Protein AF-A0A9N9D7A6-F1 (a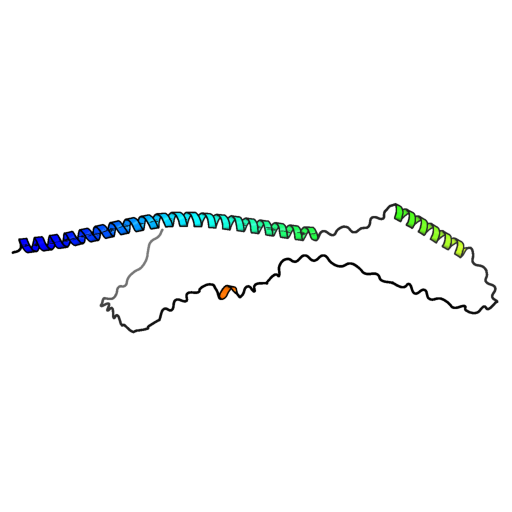fdb_monomer)

Mean predicted aligned error: 22.73 Å

Foldseek 3Di:
DVVVVVVVVVVVVVVVVVVVVVVVVVVVVVVVVVVVVVVVVVVVVVVVVVVVVVVVVVVVVVVV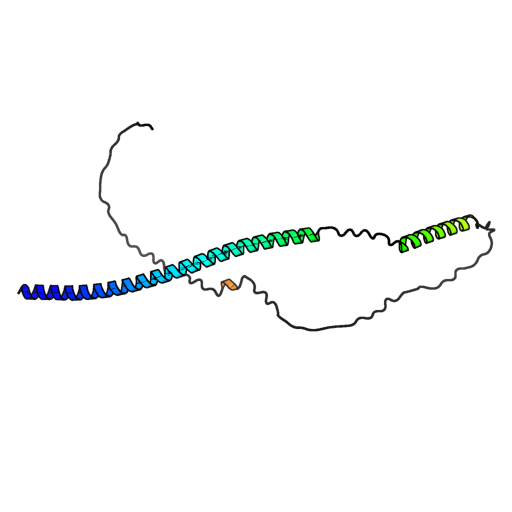VVVVVVVVVPDPDPPPPPQDPVNVVVVVVVVVVVVVVVVVVVVPDDPDDDDDDDDDDDDDDDDDDPDDDDDDDDDDDDDDDPPPPDPVPVVPPDDPVPPPPPPPPDDDDPPDDDDDDDDDDDDDDDDDDD

Structure (mmCIF, N/CA/C/O backbone):
data_AF-A0A9N9D7A6-F1
#
_entry.id   AF-A0A9N9D7A6-F1
#
loop_
_atom_site.group_PDB
_atom_site.id
_atom_site.type_symbol
_atom_site.label_atom_id
_atom_site.label_alt_id
_atom_site.label_comp_id
_atom_site.label_asym_id
_atom_site.label_entity_id
_atom_site.label_seq_id
_atom_site.pdbx_PDB_ins_code
_atom_site.Cartn_x
_atom_site.Cartn_y
_atom_site.Cartn_z
_atom_site.occupancy
_atom_site.B_iso_or_equiv
_atom_site.auth_seq_id
_atom_site.auth_comp_id
_atom_site.auth_asym_id
_atom_site.auth_atom_id
_atom_site.pdbx_PDB_model_num
ATOM 1 N N . ALA A 1 1 ? -36.627 3.683 56.749 1.00 78.56 1 ALA A N 1
ATOM 2 C CA . ALA A 1 1 ? -36.662 4.366 55.437 1.00 78.56 1 ALA A CA 1
ATOM 3 C C . ALA A 1 1 ? -35.324 4.235 54.708 1.00 78.56 1 ALA A C 1
ATOM 5 O O . ALA A 1 1 ? -35.345 3.943 53.520 1.00 78.56 1 ALA A O 1
ATOM 6 N N . GLU A 1 2 ? -34.190 4.353 55.410 1.00 91.69 2 GLU A N 1
ATOM 7 C CA . GLU A 1 2 ? -32.832 4.222 54.845 1.00 91.69 2 GLU A CA 1
ATOM 8 C C . GLU A 1 2 ? -32.582 2.943 54.042 1.00 91.69 2 GLU A C 1
ATOM 10 O O . GLU A 1 2 ? -32.208 3.050 52.882 1.00 91.69 2 GLU A O 1
ATOM 15 N N . LEU A 1 3 ? -32.905 1.757 54.573 1.00 92.75 3 LEU A N 1
ATOM 16 C CA . LEU A 1 3 ? -32.680 0.486 53.857 1.00 92.75 3 LEU A CA 1
ATOM 17 C C . LEU A 1 3 ? -33.360 0.413 52.477 1.00 92.75 3 LEU A C 1
ATOM 19 O O . LEU A 1 3 ? -32.876 -0.247 51.564 1.00 92.75 3 LEU A O 1
ATOM 23 N N . ARG A 1 4 ? -34.507 1.086 52.303 1.00 93.94 4 ARG A N 1
ATOM 24 C CA . ARG A 1 4 ? -35.192 1.127 51.000 1.00 93.94 4 ARG A CA 1
ATOM 25 C C . ARG A 1 4 ? -34.483 2.047 50.010 1.00 93.94 4 ARG A C 1
ATOM 27 O O . ARG A 1 4 ? -34.546 1.782 48.816 1.00 93.94 4 ARG A O 1
ATOM 34 N N . LYS A 1 5 ? -33.845 3.109 50.505 1.00 94.94 5 LYS A N 1
ATOM 35 C CA . LYS A 1 5 ? -33.062 4.042 49.695 1.00 94.94 5 LYS A CA 1
ATOM 36 C C . LYS A 1 5 ? -31.748 3.394 49.259 1.00 94.94 5 LYS A C 1
ATOM 38 O O . LYS A 1 5 ? -31.477 3.351 48.069 1.00 94.94 5 LYS A O 1
ATOM 43 N N . GLU A 1 6 ? -31.024 2.783 50.192 1.00 95.31 6 GLU A N 1
ATOM 44 C CA . GLU A 1 6 ? -29.769 2.076 49.911 1.00 95.31 6 GLU A CA 1
ATOM 45 C C . GLU A 1 6 ? -29.963 0.954 48.877 1.00 95.31 6 GLU A C 1
ATOM 47 O O . GLU A 1 6 ? -29.219 0.864 47.907 1.00 95.31 6 GLU A O 1
ATOM 52 N N . ASN A 1 7 ? -31.041 0.170 48.989 1.00 95.88 7 ASN A N 1
ATOM 53 C CA . ASN A 1 7 ? -31.367 -0.844 47.980 1.00 95.88 7 ASN A CA 1
ATOM 54 C C . ASN A 1 7 ? -31.677 -0.259 46.591 1.00 95.88 7 ASN A C 1
ATOM 56 O O . ASN A 1 7 ? -31.436 -0.922 45.581 1.00 95.88 7 ASN A O 1
ATOM 60 N N . ALA A 1 8 ? -32.243 0.948 46.518 1.00 96.50 8 ALA A N 1
ATOM 61 C CA . ALA A 1 8 ? -32.493 1.613 45.242 1.00 96.50 8 ALA A CA 1
ATOM 62 C C . ALA A 1 8 ? -31.181 2.098 44.608 1.00 96.50 8 ALA A C 1
ATOM 64 O O . ALA A 1 8 ? -30.971 1.873 43.415 1.00 96.50 8 ALA A O 1
ATOM 65 N N . ASP A 1 9 ? -30.289 2.673 45.415 1.00 97.75 9 ASP A N 1
ATOM 66 C CA . ASP A 1 9 ? -28.974 3.151 44.981 1.00 97.75 9 ASP A CA 1
ATOM 67 C C . ASP A 1 9 ? -28.107 1.980 44.483 1.00 97.75 9 ASP A C 1
ATOM 69 O O . ASP A 1 9 ? -27.614 2.011 43.355 1.00 97.75 9 ASP A O 1
ATOM 73 N N . VAL A 1 10 ? -28.042 0.877 45.240 1.00 98.12 10 VAL A N 1
ATOM 74 C CA . VAL A 1 10 ? -27.324 -0.352 44.847 1.00 98.12 10 VAL A CA 1
ATOM 75 C C . VAL A 1 10 ? -27.883 -0.954 43.555 1.00 98.12 10 VAL A C 1
ATOM 77 O O . VAL A 1 10 ? -27.139 -1.486 42.728 1.00 98.12 10 VAL A O 1
ATOM 80 N N . LYS A 1 11 ? -29.203 -0.896 43.344 1.00 97.62 11 LYS A N 1
ATOM 81 C CA . LYS A 1 11 ? -29.816 -1.390 42.104 1.00 97.62 11 LYS A CA 1
ATOM 82 C C . LYS A 1 11 ? -29.435 -0.518 40.908 1.00 97.62 11 LYS A C 1
ATOM 84 O O . LYS A 1 11 ? -29.134 -1.064 39.849 1.00 97.62 11 LYS A O 1
ATOM 89 N N . ALA A 1 12 ? -29.433 0.803 41.076 1.00 97.56 12 ALA A N 1
ATOM 90 C CA . ALA A 1 12 ? -29.011 1.736 40.037 1.00 97.56 12 ALA A CA 1
ATOM 91 C C . ALA A 1 12 ? -27.523 1.555 39.688 1.00 97.56 12 ALA A C 1
ATOM 93 O O . ALA A 1 12 ? -27.166 1.467 38.511 1.00 97.56 12 ALA A O 1
ATOM 94 N N . GLU A 1 13 ? -26.663 1.404 40.695 1.00 98.12 13 GLU A N 1
ATOM 95 C CA . GLU A 1 13 ? -25.237 1.147 40.495 1.00 98.12 13 GLU A CA 1
ATOM 96 C C . GLU A 1 13 ? -24.997 -0.172 39.753 1.00 98.12 13 GLU A C 1
ATOM 98 O O . GLU A 1 13 ? -24.278 -0.193 38.758 1.00 98.12 13 GLU A O 1
ATOM 103 N N . ASN A 1 14 ? -25.683 -1.252 40.138 1.00 98.06 14 ASN A N 1
ATOM 104 C CA . ASN A 1 14 ? -25.590 -2.530 39.427 1.00 98.06 14 ASN A CA 1
ATOM 105 C C . ASN A 1 14 ? -26.023 -2.429 37.960 1.00 98.06 14 ASN A C 1
ATOM 107 O O . ASN A 1 14 ? -25.412 -3.058 37.096 1.00 98.06 14 ASN A O 1
ATOM 111 N N . THR A 1 15 ? -27.065 -1.647 37.651 1.00 98.31 15 THR A N 1
ATOM 112 C CA . THR A 1 15 ? -27.468 -1.445 36.250 1.00 98.31 15 THR A CA 1
ATOM 113 C C . THR A 1 15 ? -26.407 -0.706 35.447 1.00 98.31 15 THR A C 1
ATOM 115 O O . THR A 1 15 ? -26.142 -1.096 34.312 1.00 98.31 15 THR A O 1
ATOM 118 N N . LYS A 1 16 ? -25.753 0.295 36.045 1.00 98.38 16 LYS A N 1
ATOM 119 C CA . LYS A 1 16 ? -24.669 1.039 35.402 1.00 98.38 16 LYS A CA 1
ATOM 120 C C . LYS A 1 16 ? -23.433 0.163 35.194 1.00 98.38 16 LYS A C 1
ATOM 122 O O . LYS A 1 16 ? -22.929 0.084 34.084 1.00 98.38 16 LYS A O 1
ATOM 127 N N . LEU A 1 17 ? -23.011 -0.577 36.220 1.00 98.56 17 LEU A N 1
ATOM 128 C CA . LEU A 1 17 ? -21.870 -1.494 36.130 1.00 98.56 17 LEU A CA 1
ATOM 129 C C . LEU A 1 17 ? -22.069 -2.566 35.054 1.00 98.56 17 LEU A C 1
ATOM 131 O O . LEU A 1 17 ? -21.118 -2.948 34.377 1.00 98.56 17 LEU A O 1
ATOM 135 N N . LYS A 1 18 ? -23.304 -3.046 34.872 1.00 98.31 18 LYS A N 1
ATOM 136 C CA . LYS A 1 18 ? -23.621 -3.990 33.800 1.00 98.31 18 LYS A CA 1
ATOM 137 C C . LYS A 1 18 ? -23.447 -3.361 32.412 1.00 98.31 18 LYS A C 1
ATOM 139 O O . LYS A 1 18 ? -22.873 -4.005 31.542 1.00 98.31 18 LYS A O 1
ATOM 144 N N . GLN A 1 19 ? -23.904 -2.124 32.224 1.00 98.31 19 GLN A N 1
ATOM 145 C CA . GLN A 1 19 ? -23.745 -1.393 30.963 1.00 98.31 19 GLN A CA 1
ATOM 146 C C . GLN A 1 19 ? -22.273 -1.089 30.665 1.00 98.31 19 GLN A C 1
ATOM 148 O O . GLN A 1 19 ? -21.800 -1.393 29.574 1.00 98.31 19 GLN A O 1
ATOM 153 N N . ASP A 1 20 ? -21.535 -0.577 31.653 1.00 98.31 20 ASP A N 1
ATOM 154 C CA . ASP A 1 20 ? -20.109 -0.263 31.514 1.00 98.31 20 ASP A CA 1
ATOM 155 C C . ASP A 1 20 ? -19.303 -1.527 31.161 1.00 98.31 20 ASP A C 1
ATOM 157 O O . ASP A 1 20 ? -18.390 -1.487 30.336 1.00 98.31 20 ASP A O 1
ATOM 161 N N . LYS A 1 21 ? -19.666 -2.682 31.739 1.00 98.44 21 LYS A N 1
ATOM 162 C CA . LYS A 1 21 ? -19.056 -3.973 31.399 1.00 98.44 21 LYS A CA 1
ATOM 163 C C . LYS A 1 21 ? -19.289 -4.348 29.932 1.00 98.44 21 LYS A C 1
ATOM 165 O O . LYS A 1 21 ? -18.33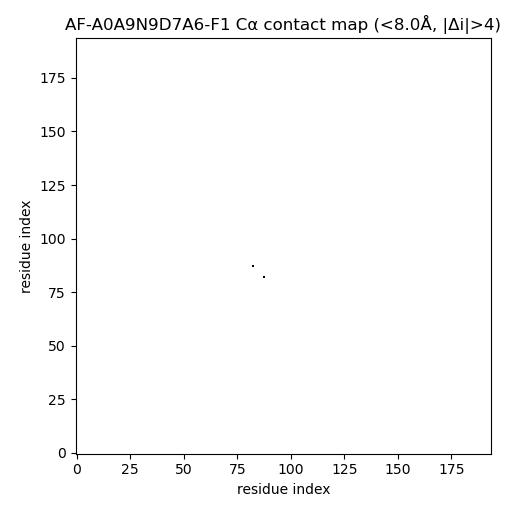5 -4.720 29.252 1.00 98.44 21 LYS A O 1
ATOM 170 N N . GLU A 1 22 ? -20.530 -4.258 29.457 1.00 98.31 22 GLU A N 1
ATOM 171 C CA . GLU A 1 22 ? -20.881 -4.567 28.064 1.00 98.31 22 GLU A CA 1
ATOM 172 C C . GLU A 1 22 ? -20.149 -3.627 27.082 1.00 98.31 22 GLU A C 1
ATOM 174 O O . GLU A 1 22 ? -19.638 -4.077 26.054 1.00 98.31 22 GLU A O 1
ATOM 179 N N . GLU A 1 23 ? -20.007 -2.340 27.419 1.00 98.44 23 GLU A N 1
ATOM 180 C CA . GLU A 1 23 ? -19.237 -1.378 26.619 1.00 98.44 23 GLU A CA 1
ATOM 181 C C . GLU A 1 23 ? -17.743 -1.733 26.565 1.00 98.44 23 GLU A C 1
ATOM 183 O O . GLU A 1 23 ? -17.131 -1.712 25.493 1.00 98.44 23 GLU A O 1
ATOM 188 N N . ILE A 1 24 ? -17.139 -2.076 27.706 1.00 98.50 24 ILE A N 1
ATOM 189 C CA . ILE A 1 24 ? -15.721 -2.453 27.775 1.00 98.50 24 ILE A CA 1
ATOM 190 C C . ILE A 1 24 ? -15.455 -3.709 26.940 1.00 98.50 24 ILE A C 1
ATOM 192 O O . ILE A 1 24 ? -14.483 -3.733 26.185 1.00 98.50 24 ILE A O 1
ATOM 196 N N . GLU A 1 25 ? -16.318 -4.722 27.022 1.00 98.38 25 GLU A N 1
ATOM 197 C CA . GLU A 1 25 ? -16.202 -5.939 26.210 1.00 98.38 25 GLU A CA 1
ATOM 198 C C . GLU A 1 25 ? -16.265 -5.616 24.707 1.00 98.38 25 GLU A C 1
ATOM 200 O O . GLU A 1 25 ? -15.406 -6.065 23.945 1.00 98.38 25 GLU A O 1
ATOM 205 N N . ALA A 1 26 ? -17.197 -4.758 24.279 1.00 98.19 26 ALA A N 1
ATOM 206 C CA . ALA A 1 26 ? -17.283 -4.318 22.886 1.00 98.19 26 ALA A CA 1
ATOM 207 C C . ALA A 1 26 ? -16.023 -3.557 22.428 1.00 98.19 26 ALA A C 1
ATOM 209 O O . ALA A 1 26 ? -15.525 -3.772 21.318 1.00 98.19 26 ALA A O 1
ATOM 210 N N . ARG A 1 27 ? -15.464 -2.695 23.286 1.00 98.44 27 ARG A N 1
ATOM 211 C CA . ARG A 1 27 ? -14.222 -1.960 22.994 1.00 98.44 27 ARG A CA 1
ATOM 212 C C . ARG A 1 27 ? -13.011 -2.883 22.886 1.00 98.44 27 ARG A C 1
ATOM 214 O O . ARG A 1 27 ? -12.165 -2.640 22.028 1.00 98.44 27 ARG A O 1
ATOM 221 N N . ILE A 1 28 ? -12.922 -3.928 23.710 1.00 98.56 28 ILE A N 1
ATOM 222 C CA . ILE A 1 28 ? -11.841 -4.924 23.640 1.00 98.56 28 ILE A CA 1
ATOM 223 C C . ILE A 1 28 ? -11.873 -5.646 22.293 1.00 98.56 28 ILE A C 1
ATOM 225 O O . ILE A 1 28 ? -10.850 -5.691 21.613 1.00 98.56 28 ILE A O 1
ATOM 229 N N . VAL A 1 29 ? -13.046 -6.114 21.858 1.00 98.31 29 VAL A N 1
ATOM 230 C CA . VAL A 1 29 ? -13.201 -6.774 20.549 1.00 98.31 29 VAL A CA 1
ATOM 231 C C . VAL A 1 29 ? -12.803 -5.835 19.403 1.00 98.31 29 VAL A C 1
ATOM 233 O O . VAL A 1 29 ? -12.106 -6.243 18.472 1.00 98.31 29 VAL A O 1
ATOM 236 N N . GLY A 1 30 ? -13.184 -4.555 19.478 1.00 98.12 30 GLY A N 1
ATOM 237 C CA . GLY A 1 30 ? -12.765 -3.550 18.497 1.00 98.12 30 GLY A CA 1
ATOM 238 C C . GLY A 1 30 ? -11.247 -3.342 18.468 1.00 98.12 30 GLY A C 1
ATOM 239 O O . GLY A 1 30 ? -10.643 -3.304 17.396 1.00 98.12 30 GLY A O 1
ATOM 240 N N . LEU A 1 31 ? -10.605 -3.263 19.637 1.00 97.81 31 LEU A N 1
ATOM 241 C CA . LEU A 1 31 ? -9.150 -3.148 19.735 1.00 97.81 31 LEU A CA 1
ATOM 242 C C . LEU A 1 31 ? -8.445 -4.375 19.147 1.00 97.81 31 LEU A C 1
ATOM 244 O O . LEU A 1 31 ? -7.525 -4.210 18.350 1.00 97.81 31 LEU A O 1
ATOM 248 N N . GLU A 1 32 ? -8.900 -5.590 19.448 1.00 97.44 32 GLU A N 1
ATOM 249 C CA . GLU A 1 32 ? -8.343 -6.819 18.868 1.00 97.44 32 GLU A CA 1
ATOM 250 C C . GLU A 1 32 ? -8.404 -6.803 17.335 1.00 97.44 32 GLU A C 1
ATOM 252 O O . GLU A 1 32 ? -7.396 -7.057 16.668 1.00 97.44 32 GLU A O 1
ATOM 257 N N . GLN A 1 33 ? -9.538 -6.401 16.759 1.00 97.62 33 GLN A N 1
ATOM 258 C CA . GLN A 1 33 ? -9.674 -6.279 15.310 1.00 97.62 33 GLN A CA 1
ATOM 259 C C . GLN A 1 33 ? -8.696 -5.247 14.721 1.00 97.62 33 GLN A C 1
ATOM 261 O O . GLN A 1 33 ? -7.984 -5.555 13.763 1.00 97.62 33 GLN A O 1
ATOM 266 N N . THR A 1 34 ? -8.572 -4.060 15.327 1.00 96.75 34 THR A N 1
ATOM 267 C CA . THR A 1 34 ? -7.619 -3.037 14.848 1.00 96.75 34 THR A CA 1
ATOM 268 C C . THR A 1 34 ? -6.162 -3.494 14.954 1.00 96.75 34 THR A C 1
ATOM 270 O O . THR A 1 34 ? -5.348 -3.184 14.084 1.00 96.75 34 THR A O 1
ATOM 273 N N . THR A 1 35 ? -5.804 -4.279 15.976 1.00 97.38 35 THR A N 1
ATOM 274 C CA . THR A 1 35 ? -4.443 -4.828 16.100 1.00 97.38 35 THR A CA 1
ATOM 275 C C . THR A 1 35 ? -4.128 -5.822 14.983 1.00 97.38 35 THR A C 1
ATOM 277 O O . THR A 1 35 ? -3.013 -5.822 14.455 1.00 97.38 35 THR A O 1
ATOM 280 N N . LYS A 1 36 ? -5.120 -6.616 14.563 1.00 97.62 36 LYS A N 1
ATOM 281 C CA . LYS A 1 36 ? -5.001 -7.549 13.441 1.00 97.62 36 LYS A CA 1
ATOM 282 C C . LYS A 1 36 ? -4.841 -6.815 12.108 1.00 97.62 36 LYS A C 1
ATOM 284 O O . LYS A 1 36 ? -3.944 -7.152 11.337 1.00 97.62 36 LYS A O 1
ATOM 289 N N . GLU A 1 37 ? -5.655 -5.794 11.857 1.00 97.69 37 GLU A N 1
ATOM 290 C CA . GLU A 1 37 ? -5.564 -4.962 10.648 1.00 97.69 37 GLU A CA 1
ATOM 291 C C . GLU A 1 37 ? -4.221 -4.226 10.565 1.00 97.69 37 GLU A C 1
ATOM 293 O O . GLU A 1 37 ? -3.571 -4.230 9.520 1.00 97.69 37 GLU A O 1
ATOM 298 N N . ASN A 1 38 ? -3.736 -3.679 11.683 1.00 97.31 38 ASN A N 1
ATOM 299 C CA . ASN A 1 38 ? -2.426 -3.030 11.744 1.00 97.31 38 ASN A CA 1
ATOM 300 C C . ASN A 1 38 ? -1.274 -3.997 11.435 1.00 97.31 38 ASN A C 1
ATOM 302 O O . ASN A 1 38 ? -0.313 -3.617 10.762 1.00 97.31 38 ASN A O 1
ATOM 306 N N . ALA A 1 39 ? -1.357 -5.251 11.889 1.00 98.06 39 ALA A N 1
ATOM 307 C CA . ALA A 1 39 ? -0.366 -6.271 11.551 1.00 98.06 39 ALA A CA 1
ATOM 308 C C . ALA A 1 39 ? -0.365 -6.593 10.045 1.00 98.06 39 ALA A C 1
ATOM 310 O O . ALA A 1 39 ? 0.703 -6.714 9.441 1.00 98.06 39 ALA A O 1
ATOM 311 N N . GLU A 1 40 ? -1.543 -6.677 9.422 1.00 98.31 40 GLU A N 1
ATOM 312 C CA . GLU A 1 40 ? -1.666 -6.895 7.978 1.00 98.31 40 GLU A CA 1
ATOM 313 C C . GLU A 1 40 ? -1.130 -5.706 7.169 1.00 98.31 40 GLU A C 1
ATOM 315 O O . GLU A 1 40 ? -0.351 -5.898 6.231 1.00 98.31 40 GLU A O 1
ATOM 320 N N . LEU A 1 41 ? -1.489 -4.476 7.548 1.00 98.44 41 LEU A N 1
ATOM 321 C CA . LEU A 1 41 ? -0.982 -3.263 6.905 1.00 98.44 41 LEU A CA 1
ATOM 322 C C . LEU A 1 41 ? 0.541 -3.190 6.989 1.00 98.44 41 LEU A C 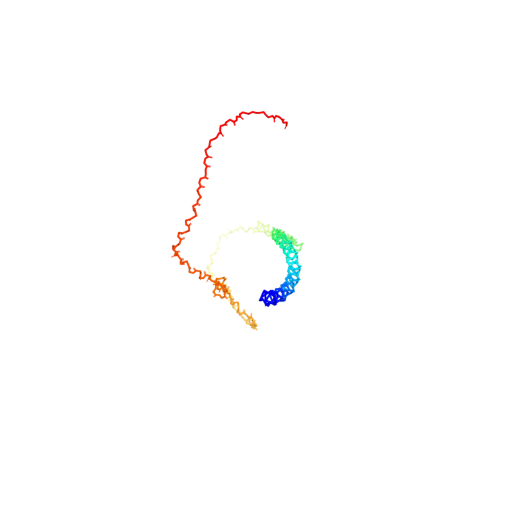1
ATOM 324 O O . LEU A 1 41 ? 1.194 -2.937 5.978 1.00 98.44 41 LEU A O 1
ATOM 328 N N . LYS A 1 42 ? 1.126 -3.506 8.148 1.00 98.38 42 LYS A N 1
ATOM 329 C CA . LYS A 1 42 ? 2.582 -3.555 8.318 1.00 98.38 42 LYS A CA 1
ATOM 330 C C . LYS A 1 42 ? 3.241 -4.563 7.370 1.00 98.38 42 LYS A C 1
ATOM 332 O O . LYS A 1 42 ? 4.275 -4.259 6.779 1.00 98.38 42 LYS A O 1
ATOM 337 N N . ALA A 1 43 ? 2.633 -5.733 7.176 1.00 98.38 43 ALA A N 1
ATOM 338 C CA . ALA A 1 43 ? 3.131 -6.726 6.225 1.00 98.38 43 ALA A CA 1
ATOM 339 C C . ALA A 1 43 ? 3.026 -6.253 4.763 1.00 98.38 43 ALA A C 1
ATOM 341 O O . ALA A 1 43 ? 3.912 -6.542 3.958 1.00 98.38 43 ALA A O 1
ATOM 342 N N . ARG A 1 44 ? 1.966 -5.517 4.402 1.00 98.38 44 ARG A N 1
ATOM 343 C CA . ARG A 1 44 ? 1.815 -4.925 3.060 1.00 98.38 44 ARG A CA 1
ATOM 344 C C . ARG A 1 44 ? 2.838 -3.816 2.807 1.00 98.38 44 ARG A C 1
ATOM 346 O O . ARG A 1 44 ? 3.416 -3.787 1.726 1.00 98.38 44 ARG A O 1
ATOM 353 N N . VAL A 1 45 ? 3.100 -2.962 3.797 1.00 98.56 45 VAL A N 1
ATOM 354 C CA . VAL A 1 45 ? 4.116 -1.898 3.711 1.00 98.56 45 VAL A CA 1
ATOM 355 C C . VAL A 1 45 ? 5.503 -2.487 3.454 1.00 98.56 45 VAL A C 1
ATOM 357 O O . VAL A 1 45 ? 6.150 -2.082 2.495 1.00 98.56 45 VAL A O 1
ATOM 360 N N . ALA A 1 46 ? 5.907 -3.517 4.204 1.00 98.44 46 ALA A N 1
ATOM 361 C CA . ALA A 1 46 ? 7.206 -4.165 4.002 1.00 98.44 46 ALA A CA 1
ATOM 362 C C . ALA A 1 46 ? 7.383 -4.732 2.575 1.00 98.44 46 ALA A C 1
ATOM 364 O O . ALA A 1 46 ? 8.458 -4.638 1.988 1.00 98.44 46 ALA A O 1
ATOM 365 N N . LYS A 1 47 ? 6.317 -5.287 1.977 1.00 98.31 47 LYS A N 1
ATOM 366 C CA . LYS A 1 47 ? 6.349 -5.774 0.584 1.00 98.31 47 LYS A CA 1
ATOM 367 C C . LYS A 1 47 ? 6.487 -4.641 -0.435 1.00 98.31 47 LYS A C 1
ATOM 369 O O . LYS A 1 47 ? 7.167 -4.807 -1.448 1.00 98.31 47 LYS A O 1
ATOM 374 N N . LEU A 1 48 ? 5.825 -3.511 -0.193 1.00 98.06 48 LEU A N 1
ATOM 375 C CA . LEU A 1 48 ? 5.920 -2.339 -1.063 1.00 98.06 48 LEU A CA 1
ATOM 376 C C . LEU A 1 48 ? 7.319 -1.720 -1.014 1.00 98.06 48 LEU A C 1
ATOM 378 O O . LEU A 1 48 ? 7.848 -1.371 -2.065 1.00 98.06 48 LEU A O 1
ATOM 382 N N . GLU A 1 49 ? 7.929 -1.643 0.169 1.00 98.06 49 GLU A N 1
ATOM 383 C CA . GLU A 1 49 ? 9.311 -1.179 0.339 1.00 98.06 49 GLU A CA 1
ATOM 384 C C . GLU A 1 49 ? 10.293 -2.065 -0.434 1.00 98.06 49 GLU A C 1
ATOM 386 O O . GLU A 1 49 ? 11.051 -1.554 -1.256 1.00 98.06 49 GLU A O 1
ATOM 391 N N . GLN A 1 50 ? 10.196 -3.391 -0.282 1.00 98.19 50 GLN A N 1
ATOM 392 C CA . GLN A 1 50 ? 11.017 -4.331 -1.050 1.00 98.19 50 GLN A CA 1
ATOM 393 C C . GLN A 1 50 ? 10.853 -4.130 -2.568 1.00 98.19 50 GLN A C 1
ATOM 395 O O . GLN A 1 50 ? 11.831 -4.065 -3.309 1.00 98.19 50 GLN A O 1
ATOM 400 N N . THR A 1 51 ? 9.613 -3.980 -3.040 1.00 97.38 51 THR A N 1
ATOM 401 C CA . THR A 1 51 ? 9.333 -3.768 -4.470 1.00 97.38 51 THR A CA 1
ATOM 402 C C . THR A 1 51 ? 9.920 -2.441 -4.969 1.00 97.38 51 THR A C 1
ATOM 404 O O . THR A 1 51 ? 10.400 -2.348 -6.099 1.00 97.38 51 THR A O 1
ATOM 407 N N . ALA A 1 52 ? 9.893 -1.392 -4.143 1.00 97.88 52 ALA A N 1
ATOM 408 C CA . ALA A 1 52 ? 10.476 -0.099 -4.483 1.00 97.88 52 ALA A CA 1
ATOM 409 C C . ALA A 1 52 ? 12.007 -0.178 -4.615 1.00 97.88 52 ALA A C 1
ATOM 411 O O . ALA A 1 52 ? 12.565 0.413 -5.543 1.00 97.88 52 ALA A O 1
ATOM 412 N N . GLU A 1 53 ? 12.674 -0.938 -3.745 1.00 97.75 53 GLU A N 1
ATOM 413 C CA . GLU A 1 53 ? 14.117 -1.192 -3.821 1.00 97.75 53 GLU A CA 1
ATOM 414 C C . GLU A 1 53 ? 14.494 -1.974 -5.087 1.00 97.75 53 GLU A C 1
ATOM 416 O O . GLU A 1 53 ? 15.377 -1.548 -5.838 1.00 97.75 53 GLU A O 1
ATOM 421 N N . GLU A 1 54 ? 13.778 -3.062 -5.381 1.00 97.94 54 GLU A N 1
ATOM 422 C CA . GLU A 1 54 ? 13.977 -3.861 -6.598 1.00 97.94 54 GLU A CA 1
ATOM 423 C C . GLU A 1 54 ? 13.788 -3.004 -7.863 1.00 97.94 54 GLU A C 1
ATOM 425 O O . GLU A 1 54 ? 14.602 -3.049 -8.791 1.00 97.94 54 GLU A O 1
ATOM 430 N N . ASN A 1 55 ? 12.768 -2.141 -7.886 1.00 97.50 55 ASN A N 1
ATOM 431 C CA . ASN A 1 55 ? 12.525 -1.217 -8.994 1.00 97.50 55 ASN A CA 1
ATOM 432 C C . ASN A 1 55 ? 13.639 -0.171 -9.155 1.00 97.50 55 ASN A C 1
ATOM 434 O O . ASN A 1 55 ? 14.013 0.161 -10.286 1.00 97.50 55 ASN A O 1
ATOM 438 N N . ALA A 1 56 ? 14.191 0.348 -8.056 1.00 97.75 56 ALA A N 1
ATOM 439 C CA . ALA A 1 56 ? 15.319 1.275 -8.102 1.00 97.75 56 ALA A CA 1
ATOM 440 C C . ALA A 1 56 ? 16.575 0.601 -8.681 1.00 97.75 56 ALA A C 1
ATOM 442 O O . ALA A 1 56 ? 17.261 1.189 -9.526 1.00 97.75 56 ALA A O 1
ATOM 443 N N . GLU A 1 57 ? 16.846 -0.650 -8.297 1.00 98.25 57 GLU A N 1
ATOM 444 C CA . GLU A 1 57 ? 17.954 -1.428 -8.850 1.00 98.25 57 GLU A CA 1
ATOM 445 C C . GLU A 1 57 ? 17.763 -1.704 -10.348 1.00 98.25 57 GLU A C 1
ATOM 447 O O . GLU A 1 57 ? 18.683 -1.485 -11.145 1.00 98.25 57 GLU A O 1
ATOM 452 N N . LEU A 1 58 ? 16.571 -2.147 -10.756 1.00 98.50 58 LEU A N 1
ATOM 453 C CA . LEU A 1 58 ? 16.252 -2.392 -12.162 1.00 98.50 58 LEU A CA 1
ATOM 454 C C . LEU A 1 58 ? 16.429 -1.124 -12.999 1.00 98.50 58 LEU A C 1
ATOM 456 O O . LEU A 1 58 ? 17.087 -1.171 -14.039 1.00 98.50 58 LEU A O 1
ATOM 460 N N . LYS A 1 59 ? 15.947 0.025 -12.517 1.00 98.19 59 LYS A N 1
ATOM 461 C CA . LYS A 1 59 ? 16.133 1.317 -13.189 1.00 98.19 59 LYS A CA 1
ATOM 462 C C . LYS A 1 59 ? 17.614 1.670 -13.352 1.00 98.19 59 LYS A C 1
ATOM 464 O O . LYS A 1 59 ? 18.027 2.114 -14.422 1.00 98.19 59 LYS A O 1
ATOM 469 N N . ALA A 1 60 ? 18.437 1.416 -12.334 1.00 98.31 60 ALA A N 1
ATOM 470 C CA . ALA A 1 60 ? 19.881 1.623 -12.418 1.00 98.31 60 ALA A CA 1
ATOM 471 C C . ALA A 1 60 ? 20.559 0.675 -13.428 1.00 98.31 60 ALA A C 1
ATOM 473 O O . ALA A 1 60 ? 21.489 1.079 -14.132 1.00 98.31 60 ALA A O 1
ATOM 474 N N . ARG A 1 61 ? 20.106 -0.582 -13.527 1.00 98.06 61 ARG A N 1
ATOM 475 C CA . ARG A 1 61 ? 20.592 -1.548 -14.528 1.00 98.06 61 ARG A CA 1
ATOM 476 C C . ARG A 1 61 ? 20.204 -1.127 -15.948 1.00 98.06 61 ARG A C 1
ATOM 478 O O . ARG A 1 61 ? 21.062 -1.176 -16.827 1.00 98.06 61 ARG A O 1
ATOM 485 N N . VAL A 1 62 ? 18.969 -0.666 -16.157 1.00 98.00 62 VAL A N 1
ATOM 486 C CA . VAL A 1 62 ? 18.483 -0.157 -17.452 1.00 98.00 62 VAL A CA 1
ATOM 487 C C . VAL A 1 62 ? 19.317 1.039 -17.913 1.00 98.00 62 VAL A C 1
ATOM 489 O O . VAL A 1 62 ? 19.887 0.983 -18.999 1.00 98.00 62 VAL A O 1
ATOM 492 N N . ALA A 1 63 ? 19.523 2.043 -17.056 1.00 97.50 63 ALA A N 1
ATOM 493 C CA . ALA A 1 63 ? 20.330 3.219 -17.399 1.00 97.50 63 ALA A CA 1
ATOM 494 C C . ALA A 1 63 ? 21.770 2.855 -17.825 1.00 97.50 63 ALA A C 1
ATOM 496 O O . ALA A 1 63 ? 22.319 3.410 -18.778 1.00 97.50 63 ALA A O 1
ATOM 497 N N . LYS A 1 64 ? 22.390 1.868 -17.159 1.00 97.06 64 LYS A N 1
ATOM 498 C CA . LYS A 1 64 ? 23.717 1.353 -17.543 1.00 97.06 64 LYS A CA 1
ATOM 499 C C . LYS A 1 64 ? 23.710 0.665 -18.910 1.00 97.06 64 LYS A C 1
ATOM 501 O O . LYS A 1 64 ? 24.703 0.748 -19.632 1.00 97.06 64 LYS A O 1
ATOM 506 N N . LEU A 1 65 ? 22.644 -0.057 -19.253 1.00 96.56 65 LEU A N 1
ATOM 507 C CA . LEU A 1 65 ? 22.522 -0.725 -20.550 1.00 96.56 65 LEU A CA 1
ATOM 508 C C . LEU A 1 65 ? 22.314 0.285 -21.682 1.00 96.56 65 LEU A C 1
ATOM 510 O O . LEU A 1 65 ? 22.998 0.186 -22.699 1.00 96.56 65 LEU A O 1
ATOM 514 N N . GLU A 1 66 ? 21.464 1.288 -21.480 1.00 95.00 66 GLU A N 1
ATOM 515 C CA . GLU A 1 66 ? 21.240 2.383 -22.436 1.00 95.00 66 GLU A CA 1
ATOM 516 C C . GLU A 1 66 ? 22.532 3.167 -22.715 1.00 95.00 66 GLU A C 1
ATOM 518 O O . GLU A 1 66 ? 22.875 3.447 -23.870 1.00 95.00 66 GLU A O 1
ATOM 523 N N . GLN A 1 67 ? 23.320 3.442 -21.670 1.00 94.94 67 GLN A N 1
ATOM 524 C CA . GLN A 1 67 ? 24.631 4.073 -21.813 1.00 94.94 67 GLN A CA 1
ATOM 525 C C . GLN A 1 67 ? 25.585 3.224 -22.671 1.00 94.94 67 GLN A C 1
ATOM 527 O O . GLN A 1 67 ? 26.258 3.750 -23.559 1.00 94.94 67 GLN A O 1
ATOM 532 N N . LYS A 1 68 ? 25.643 1.906 -22.435 1.00 94.19 68 LYS A N 1
ATOM 533 C CA . LYS A 1 68 ? 26.496 0.990 -23.212 1.00 94.19 68 LYS A CA 1
ATOM 534 C C . LYS A 1 68 ? 26.066 0.894 -24.674 1.00 94.19 68 LYS A C 1
ATOM 536 O O . LYS A 1 68 ? 26.924 0.864 -25.553 1.00 94.19 68 LYS A O 1
ATOM 541 N N . GLN A 1 69 ? 24.763 0.855 -24.946 1.00 92.06 69 GLN A N 1
ATOM 542 C CA . GLN A 1 69 ? 24.247 0.844 -26.317 1.00 92.06 69 GLN A CA 1
ATOM 543 C C . GLN A 1 69 ? 24.637 2.121 -27.068 1.00 92.06 69 GLN A C 1
ATOM 545 O O . GLN A 1 69 ? 25.118 2.038 -28.196 1.00 92.06 69 GLN A O 1
ATOM 550 N N . SER A 1 70 ? 24.540 3.279 -26.410 1.00 88.69 70 SER A N 1
ATOM 551 C CA . SER A 1 70 ? 24.948 4.567 -26.986 1.00 88.69 70 SER A CA 1
ATOM 552 C C . SER A 1 70 ? 26.443 4.611 -27.341 1.00 88.69 70 SER A C 1
ATOM 554 O O . SER A 1 70 ? 26.822 5.170 -28.366 1.00 88.69 70 SER A O 1
ATOM 556 N N . GLN A 1 71 ? 27.303 3.977 -26.534 1.00 82.62 71 GLN A N 1
ATOM 557 C CA . GLN A 1 71 ? 28.741 3.868 -26.819 1.00 82.62 71 GLN A CA 1
ATOM 558 C C . GLN A 1 71 ? 29.051 2.924 -27.991 1.00 82.62 71 GLN A C 1
ATOM 560 O O . GLN A 1 71 ? 29.977 3.183 -28.755 1.00 82.62 71 GLN A O 1
ATOM 565 N N . ASN A 1 72 ? 28.282 1.844 -28.158 1.00 77.31 72 ASN A N 1
ATOM 566 C CA . ASN A 1 72 ? 28.543 0.827 -29.182 1.00 77.31 72 ASN A CA 1
ATOM 567 C C . ASN A 1 72 ? 28.213 1.314 -30.608 1.00 77.31 72 ASN A C 1
ATOM 569 O O . ASN A 1 72 ? 28.865 0.915 -31.567 1.00 77.31 72 ASN A O 1
ATOM 573 N N . ILE A 1 73 ? 27.240 2.221 -30.751 1.00 67.44 73 ILE A N 1
ATOM 574 C CA . ILE A 1 73 ? 26.843 2.798 -32.050 1.00 67.44 73 ILE A CA 1
ATOM 575 C C . ILE A 1 73 ? 27.88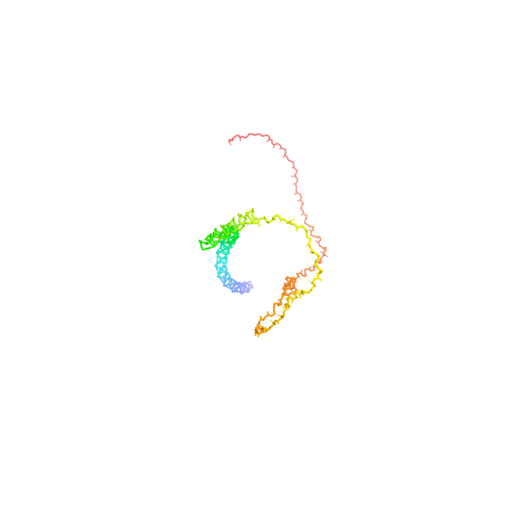6 3.810 -32.571 1.00 67.44 73 ILE A C 1
ATOM 577 O O . ILE A 1 73 ? 27.949 4.074 -33.769 1.00 67.44 73 ILE A O 1
ATOM 581 N N . PHE A 1 74 ? 28.749 4.342 -31.699 1.00 63.31 74 PHE A N 1
ATOM 582 C CA . PHE A 1 74 ? 29.762 5.340 -32.063 1.00 63.31 74 PHE A CA 1
ATOM 583 C C . PHE A 1 74 ? 31.107 4.758 -32.513 1.00 63.31 74 PHE A C 1
ATOM 585 O O . PHE A 1 74 ? 32.018 5.525 -32.831 1.00 63.31 74 PHE A O 1
ATOM 592 N N . LEU A 1 75 ? 31.268 3.430 -32.556 1.00 60.94 75 LEU A N 1
ATOM 593 C CA . LEU A 1 75 ? 32.466 2.840 -33.146 1.00 60.94 75 LEU A CA 1
ATOM 594 C C . LEU A 1 75 ? 32.402 3.024 -34.670 1.00 60.94 75 LEU A C 1
ATOM 596 O O . LEU A 1 75 ? 31.513 2.456 -35.309 1.00 60.94 75 LEU A O 1
ATOM 600 N N . PRO A 1 76 ? 33.318 3.805 -35.279 1.00 65.25 76 PRO A N 1
ATOM 601 C CA . PRO A 1 76 ? 33.340 3.949 -36.720 1.00 65.25 76 PRO A CA 1
ATOM 602 C C . PRO A 1 76 ? 33.620 2.575 -37.318 1.00 65.25 76 PRO A C 1
ATOM 604 O O . PRO A 1 76 ? 34.693 2.003 -37.120 1.00 65.25 76 PRO A O 1
ATOM 607 N N . ILE A 1 77 ? 32.645 2.046 -38.057 1.00 63.12 77 ILE A N 1
ATOM 608 C CA . ILE A 1 77 ? 32.877 0.935 -38.974 1.00 63.12 77 ILE A CA 1
ATOM 609 C C . ILE A 1 77 ? 34.070 1.363 -39.839 1.00 63.12 77 ILE A C 1
ATOM 611 O O . ILE A 1 77 ? 33.995 2.428 -40.459 1.00 63.12 77 ILE A O 1
ATOM 615 N N . PRO A 1 78 ? 35.178 0.603 -39.891 1.00 64.00 78 PRO A N 1
ATOM 616 C CA . PRO A 1 78 ? 36.267 0.907 -40.801 1.00 64.00 78 PRO A CA 1
ATOM 617 C C . PRO A 1 78 ? 35.767 0.670 -42.227 1.00 64.00 78 PRO A C 1
ATOM 619 O O . PRO A 1 78 ? 35.919 -0.411 -42.792 1.00 64.00 78 PRO A O 1
ATOM 622 N N . ILE A 1 79 ? 35.138 1.680 -42.830 1.00 57.81 79 ILE A N 1
ATOM 623 C CA . ILE A 1 79 ? 34.802 1.691 -44.254 1.00 57.81 79 ILE A CA 1
ATOM 624 C C . ILE A 1 79 ? 36.093 2.004 -45.019 1.00 57.81 79 ILE A C 1
ATOM 626 O O . ILE A 1 79 ? 36.228 3.019 -45.696 1.00 57.81 79 ILE A O 1
ATOM 630 N N . HIS A 1 80 ? 37.101 1.149 -44.875 1.00 61.97 80 HIS A N 1
ATOM 631 C CA . HIS A 1 80 ? 38.199 1.091 -45.821 1.00 61.97 80 HIS A CA 1
ATOM 632 C C . HIS A 1 80 ? 37.817 -0.018 -46.797 1.00 61.97 80 HIS A C 1
ATOM 634 O O . HIS A 1 80 ? 37.904 -1.189 -46.425 1.00 61.97 80 HIS A O 1
ATOM 640 N N . PRO A 1 81 ? 37.351 0.286 -48.021 1.00 66.38 81 PRO A N 1
ATOM 641 C CA . PRO A 1 81 ? 37.189 -0.755 -49.018 1.00 66.38 81 PRO A CA 1
ATOM 642 C C . PRO A 1 81 ? 38.582 -1.305 -49.326 1.00 66.38 81 PRO A C 1
ATOM 644 O O . PRO A 1 81 ? 39.351 -0.702 -50.075 1.00 66.38 81 PRO A O 1
ATOM 647 N N . THR A 1 82 ? 38.934 -2.435 -48.716 1.00 71.31 82 THR A N 1
ATOM 648 C CA . THR A 1 82 ? 40.134 -3.188 -49.065 1.00 71.31 82 THR A CA 1
ATOM 649 C C . THR A 1 82 ? 39.989 -3.552 -50.541 1.0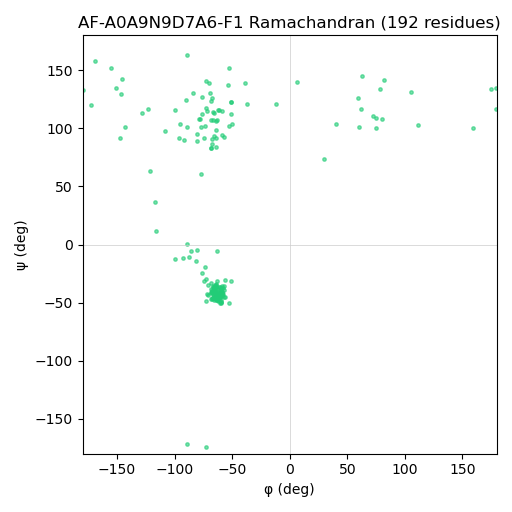0 71.31 82 THR A C 1
ATOM 651 O O . THR A 1 82 ? 39.042 -4.264 -50.890 1.00 71.31 82 THR A O 1
ATOM 654 N N . PRO A 1 83 ? 40.845 -3.045 -51.450 1.00 68.88 83 PRO A N 1
ATOM 655 C CA . PRO A 1 83 ? 40.655 -3.290 -52.869 1.00 68.88 83 PRO A CA 1
ATOM 656 C C . PRO A 1 83 ? 40.727 -4.791 -53.127 1.00 68.88 83 PRO A C 1
ATOM 658 O O . PRO A 1 83 ? 41.766 -5.414 -52.906 1.00 68.88 83 PRO A O 1
ATOM 661 N N . CYS A 1 84 ? 39.620 -5.374 -53.586 1.00 72.25 84 CYS A N 1
ATOM 662 C CA . CYS A 1 84 ? 39.581 -6.783 -53.952 1.00 72.25 84 CYS A CA 1
ATOM 663 C C . CYS A 1 84 ? 40.713 -7.077 -54.966 1.00 72.25 84 CYS A C 1
ATOM 665 O O . CYS A 1 84 ? 40.908 -6.288 -55.903 1.00 72.25 84 CYS A O 1
ATOM 667 N N . PRO A 1 85 ? 41.453 -8.196 -54.825 1.00 74.31 85 PRO A N 1
ATOM 668 C CA . PRO A 1 85 ? 42.598 -8.529 -55.681 1.00 74.31 85 PRO A CA 1
ATOM 669 C C . PRO A 1 85 ? 42.297 -8.450 -57.186 1.00 74.31 85 PRO A C 1
ATOM 671 O O . PRO A 1 85 ? 43.155 -8.066 -57.986 1.00 74.31 85 PRO A O 1
ATOM 674 N N . TYR A 1 86 ? 41.054 -8.745 -57.572 1.00 72.00 86 TYR A N 1
ATOM 675 C CA . TYR A 1 86 ? 40.583 -8.648 -58.951 1.00 72.00 86 TYR A CA 1
ATOM 676 C C . TYR A 1 86 ? 40.579 -7.201 -59.475 1.00 72.00 86 TYR A C 1
ATOM 678 O O . TYR A 1 86 ? 41.134 -6.920 -60.540 1.00 72.00 86 TYR A O 1
ATOM 686 N N . HIS A 1 87 ? 40.071 -6.252 -58.682 1.00 77.19 87 HIS A N 1
ATOM 687 C CA . HIS A 1 87 ? 40.079 -4.824 -59.016 1.00 77.19 87 HIS A CA 1
ATOM 688 C C . HIS A 1 87 ? 41.504 -4.265 -59.097 1.0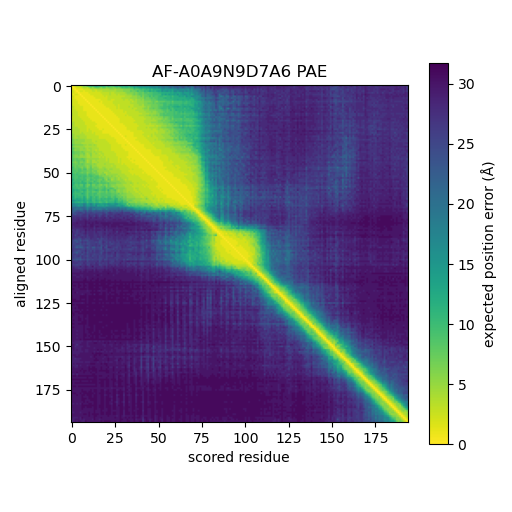0 77.19 87 HIS A C 1
ATOM 690 O O . HIS A 1 87 ? 41.804 -3.428 -59.951 1.00 77.19 87 HIS A O 1
ATOM 696 N N . GLN A 1 88 ? 42.421 -4.760 -58.260 1.00 79.12 88 GLN A N 1
ATOM 697 C CA . GLN A 1 88 ? 43.825 -4.355 -58.319 1.00 79.12 88 GLN A CA 1
ATOM 698 C C . GLN A 1 88 ? 44.504 -4.834 -59.610 1.00 79.12 88 GLN A C 1
ATOM 700 O O . GLN A 1 88 ? 45.281 -4.086 -60.212 1.00 79.12 88 GLN A O 1
ATOM 705 N N . LYS A 1 89 ? 44.187 -6.050 -60.071 1.00 80.06 89 LYS A N 1
ATOM 706 C CA . LYS A 1 89 ? 44.700 -6.599 -61.333 1.00 80.06 89 LYS A CA 1
ATOM 707 C C . LYS A 1 89 ? 44.179 -5.813 -62.537 1.00 80.06 89 LYS A C 1
ATOM 709 O O . LYS A 1 89 ? 44.981 -5.429 -63.389 1.00 80.06 89 LYS A O 1
ATOM 714 N N . ILE A 1 90 ? 42.883 -5.488 -62.558 1.00 82.69 90 ILE A N 1
ATOM 715 C CA . ILE A 1 90 ? 42.280 -4.632 -63.593 1.00 82.69 90 ILE A CA 1
ATOM 716 C C . ILE A 1 90 ? 42.951 -3.256 -63.606 1.00 82.69 90 ILE A C 1
ATOM 718 O O . ILE A 1 90 ? 43.431 -2.820 -64.650 1.00 82.69 90 ILE A O 1
ATOM 722 N N . ARG A 1 91 ? 43.085 -2.604 -62.445 1.00 82.38 91 ARG A N 1
ATOM 723 C CA . ARG A 1 91 ? 43.723 -1.282 -62.333 1.00 82.38 91 ARG A CA 1
ATOM 724 C C . ARG A 1 91 ? 45.168 -1.290 -62.839 1.00 82.38 91 ARG A C 1
ATOM 726 O O . ARG A 1 91 ? 45.575 -0.374 -63.550 1.00 82.38 91 ARG A O 1
ATOM 733 N N . ARG A 1 92 ? 45.949 -2.324 -62.510 1.00 84.81 92 ARG A N 1
ATOM 734 C CA . ARG A 1 92 ? 47.328 -2.484 -63.008 1.00 84.81 92 ARG A CA 1
ATOM 735 C C . ARG A 1 92 ? 47.370 -2.672 -64.525 1.00 84.81 92 ARG A C 1
ATOM 737 O O . ARG A 1 92 ? 48.189 -2.030 -65.180 1.00 84.81 92 ARG A O 1
ATOM 744 N N . SER A 1 93 ? 46.480 -3.498 -65.073 1.00 88.88 93 SER A N 1
ATOM 745 C CA . SER A 1 93 ? 46.375 -3.720 -66.520 1.00 88.88 93 SER A CA 1
ATOM 746 C C . SER A 1 93 ? 46.019 -2.431 -67.265 1.00 88.88 93 SER A C 1
ATOM 748 O O . SER A 1 93 ? 46.700 -2.046 -68.214 1.00 88.88 93 SER A O 1
ATOM 750 N N . MET A 1 94 ? 45.020 -1.699 -66.770 1.00 87.31 94 MET A N 1
ATOM 751 C CA . MET A 1 94 ? 44.556 -0.444 -67.359 1.00 87.31 94 MET A CA 1
ATOM 752 C C . MET A 1 94 ? 45.658 0.624 -67.349 1.00 87.31 94 MET A C 1
ATOM 754 O O . MET A 1 94 ? 45.912 1.270 -68.363 1.00 87.31 94 MET A O 1
ATOM 758 N N . ASN A 1 95 ? 46.406 0.733 -66.247 1.00 88.62 95 ASN A N 1
ATOM 759 C CA . ASN A 1 95 ? 47.557 1.634 -66.156 1.00 88.62 95 ASN A CA 1
ATOM 760 C C . ASN A 1 95 ? 48.689 1.259 -67.129 1.00 88.62 95 ASN A C 1
ATOM 762 O O . ASN A 1 95 ? 49.356 2.146 -67.664 1.00 88.62 95 ASN A O 1
ATOM 766 N N . SER A 1 96 ? 48.914 -0.036 -67.366 1.00 90.38 96 SER A N 1
ATOM 767 C CA . SER A 1 96 ? 49.889 -0.515 -68.353 1.00 90.38 96 SER A CA 1
ATOM 768 C C . SER A 1 96 ? 49.466 -0.149 -69.780 1.00 90.38 96 SER A C 1
ATOM 770 O O . SER A 1 96 ? 50.256 0.412 -70.542 1.00 90.38 96 SER A O 1
ATOM 772 N N . TRP A 1 97 ? 48.193 -0.377 -70.116 1.00 90.44 97 TRP A N 1
ATOM 773 C CA . TRP A 1 97 ? 47.629 -0.055 -71.426 1.00 90.44 97 TRP A CA 1
ATOM 774 C C . TRP A 1 97 ? 47.668 1.449 -71.723 1.00 90.44 97 TRP A C 1
ATOM 776 O O . TRP A 1 97 ? 48.170 1.850 -72.771 1.00 90.44 97 TRP A O 1
ATOM 786 N N . VAL A 1 98 ? 47.269 2.297 -70.767 1.00 87.06 98 VAL A N 1
ATOM 787 C CA . VAL A 1 98 ? 47.355 3.765 -70.896 1.00 87.06 98 VAL A CA 1
ATOM 788 C C . VAL A 1 98 ? 48.796 4.220 -71.141 1.00 87.06 98 VAL A C 1
ATOM 790 O O . VAL A 1 98 ? 49.052 5.082 -71.983 1.00 87.06 98 VAL A O 1
ATOM 793 N N . ARG A 1 99 ? 49.769 3.620 -70.445 1.00 85.69 99 ARG A N 1
ATOM 794 C CA . ARG A 1 99 ? 51.190 3.936 -70.638 1.00 85.69 99 ARG A CA 1
ATOM 795 C C . ARG A 1 99 ? 51.687 3.502 -72.024 1.00 85.69 99 ARG A C 1
ATOM 797 O O . ARG A 1 99 ? 52.500 4.207 -72.612 1.00 85.69 99 ARG A O 1
ATOM 804 N N . SER A 1 100 ? 51.189 2.384 -72.554 1.00 83.44 100 SER A N 1
ATOM 805 C CA . SER A 1 100 ? 51.485 1.913 -73.914 1.00 83.44 100 SER A CA 1
ATOM 806 C C . SER A 1 100 ? 50.893 2.826 -74.994 1.00 83.44 100 SER A C 1
ATOM 808 O O . SER A 1 100 ? 51.578 3.138 -75.966 1.00 83.44 100 SER A O 1
ATOM 810 N N . ILE A 1 101 ? 49.662 3.319 -74.811 1.00 80.44 101 ILE A N 1
ATOM 811 C CA . ILE A 1 101 ? 49.056 4.312 -75.716 1.00 80.44 101 ILE A CA 1
ATOM 812 C C . ILE A 1 101 ? 49.892 5.587 -75.740 1.00 80.44 101 ILE A C 1
ATOM 814 O O . ILE A 1 101 ? 50.284 6.030 -76.813 1.00 80.44 101 ILE A O 1
ATOM 818 N N . ARG A 1 102 ? 50.233 6.131 -74.564 1.00 80.12 102 ARG A N 1
ATOM 819 C CA . ARG A 1 102 ? 51.038 7.357 -74.470 1.00 80.12 102 ARG A CA 1
ATOM 820 C C . ARG A 1 102 ? 52.382 7.232 -75.193 1.00 80.12 102 ARG A C 1
ATOM 822 O O . ARG A 1 102 ? 52.851 8.207 -75.763 1.00 80.12 102 ARG A O 1
ATOM 829 N N . LYS A 1 103 ? 53.006 6.049 -75.172 1.00 77.25 103 LYS A N 1
ATOM 830 C CA . LYS A 1 103 ? 54.252 5.806 -75.912 1.00 77.25 103 LYS A CA 1
ATOM 831 C C . LYS A 1 103 ? 54.035 5.821 -77.426 1.00 77.25 103 LYS A C 1
ATOM 833 O O . LYS A 1 103 ? 54.764 6.513 -78.120 1.00 77.25 103 LYS A O 1
ATOM 838 N N . ARG A 1 104 ? 53.005 5.128 -77.921 1.00 70.06 104 ARG A N 1
ATOM 839 C CA . ARG A 1 104 ? 52.689 5.087 -79.361 1.00 70.06 104 ARG A CA 1
ATOM 840 C C . ARG A 1 104 ? 52.299 6.452 -79.929 1.00 70.06 104 ARG A C 1
ATOM 842 O O . ARG A 1 104 ? 52.661 6.754 -81.060 1.00 70.06 104 ARG A O 1
ATOM 849 N N . ASP A 1 105 ? 51.610 7.269 -79.137 1.00 63.25 105 ASP A N 1
ATOM 850 C CA . ASP A 1 105 ? 51.181 8.620 -79.521 1.00 63.25 105 ASP A CA 1
ATOM 851 C C . ASP A 1 105 ? 52.364 9.597 -79.678 1.00 63.25 105 ASP A C 1
ATOM 853 O O . ASP A 1 105 ? 52.379 10.440 -80.571 1.00 63.25 105 ASP A O 1
ATOM 857 N N . MET A 1 106 ? 53.421 9.430 -78.877 1.00 62.62 106 MET A N 1
ATOM 858 C CA . MET A 1 106 ? 54.654 10.217 -79.025 1.00 62.62 106 MET A CA 1
ATOM 859 C C . MET A 1 106 ? 55.520 9.757 -80.205 1.00 62.62 106 MET A C 1
ATOM 861 O O . MET A 1 106 ? 56.285 10.549 -80.746 1.00 62.62 106 MET A O 1
ATOM 865 N N . GLU A 1 107 ? 55.389 8.496 -80.617 1.00 58.91 107 GLU A N 1
ATOM 866 C CA . GLU A 1 107 ? 56.190 7.881 -81.685 1.00 58.91 107 GLU A CA 1
ATOM 867 C C . GLU A 1 107 ? 55.519 7.981 -83.068 1.00 58.91 107 GLU A C 1
ATOM 869 O O . GLU A 1 107 ? 56.165 7.777 -84.091 1.00 58.91 107 GLU A O 1
ATOM 874 N N . SER A 1 108 ? 54.237 8.367 -83.112 1.00 58.03 108 SER A N 1
ATOM 875 C CA . SER A 1 108 ? 53.429 8.463 -84.337 1.00 58.03 108 SER A CA 1
ATOM 876 C C . SER A 1 108 ? 52.961 9.890 -84.636 1.00 58.03 108 SER A C 1
ATOM 878 O O . SER A 1 108 ? 51.845 10.071 -85.115 1.00 58.03 108 SER A O 1
ATOM 880 N N . ARG A 1 109 ? 53.773 10.924 -84.367 1.00 54.19 109 ARG A N 1
ATOM 881 C CA . ARG A 1 109 ? 53.497 12.273 -84.898 1.00 54.19 109 ARG A CA 1
ATOM 882 C C . ARG A 1 109 ? 53.867 12.323 -86.385 1.00 54.19 109 ARG A C 1
ATOM 884 O O . ARG A 1 109 ? 55.059 12.298 -86.691 1.00 54.19 109 ARG A O 1
ATOM 891 N N . PRO A 1 110 ? 52.911 12.458 -87.321 1.00 52.44 110 PRO A N 1
ATOM 892 C CA . PRO A 1 110 ? 53.244 12.783 -88.699 1.00 52.44 110 PRO A CA 1
ATOM 893 C C . PRO A 1 110 ? 53.677 14.253 -88.752 1.00 52.44 110 PRO A C 1
ATOM 895 O O . PRO A 1 110 ? 53.078 15.106 -88.091 1.00 52.44 110 PRO A O 1
ATOM 898 N N . GLN A 1 111 ? 54.694 14.577 -89.551 1.00 52.38 111 GLN A N 1
ATOM 899 C CA . GLN A 1 111 ? 54.911 15.963 -89.965 1.00 52.38 111 GLN A CA 1
ATOM 900 C C . GLN A 1 111 ? 53.706 16.399 -90.806 1.00 52.38 111 GLN A C 1
ATOM 902 O O . GLN A 1 111 ? 53.533 15.943 -91.933 1.00 52.38 111 GLN A O 1
ATOM 907 N N . ILE A 1 112 ? 52.841 17.232 -90.227 1.00 46.09 112 ILE A N 1
ATOM 908 C CA . ILE A 1 112 ? 51.634 17.740 -90.881 1.00 46.09 112 ILE A CA 1
ATOM 909 C C . ILE A 1 112 ? 52.058 18.782 -91.917 1.00 46.09 112 ILE A C 1
ATOM 911 O O . ILE A 1 112 ? 52.333 19.933 -91.579 1.00 46.09 112 ILE A O 1
ATOM 915 N N . ASN A 1 113 ? 52.077 18.377 -93.183 1.00 47.91 113 ASN A N 1
ATOM 916 C CA . ASN A 1 113 ? 51.962 19.276 -94.318 1.00 47.91 113 ASN A CA 1
ATOM 917 C C . ASN A 1 113 ? 50.510 19.768 -94.404 1.00 47.91 113 ASN A C 1
ATOM 919 O O . ASN A 1 113 ? 49.555 19.008 -94.539 1.00 47.91 113 ASN A O 1
ATOM 923 N N . HIS A 1 114 ? 50.341 21.074 -94.257 1.00 44.47 114 HIS A N 1
ATOM 924 C CA . HIS A 1 114 ? 49.048 21.740 -94.335 1.00 44.47 114 HIS A CA 1
ATOM 925 C C . HIS A 1 114 ? 48.565 21.672 -95.783 1.00 44.47 114 HIS A C 1
ATOM 927 O O . HIS A 1 114 ? 49.345 21.989 -96.678 1.00 44.47 114 HIS A O 1
ATOM 933 N N . ASN A 1 115 ? 47.316 21.242 -95.994 1.00 51.28 115 ASN A N 1
ATOM 934 C CA . ASN A 1 115 ? 46.346 21.804 -96.946 1.00 51.28 115 ASN A CA 1
ATOM 935 C C . ASN A 1 115 ? 45.262 20.770 -97.268 1.00 51.28 115 ASN A C 1
ATOM 937 O O . ASN A 1 115 ? 45.467 19.913 -98.119 1.00 51.28 115 ASN A O 1
ATOM 941 N N . THR A 1 116 ? 44.089 20.884 -96.640 1.00 39.53 116 THR A N 1
ATOM 942 C CA . THR A 1 116 ? 42.781 20.921 -97.330 1.00 39.53 116 THR A CA 1
ATOM 943 C C . THR A 1 116 ? 41.640 21.067 -96.319 1.00 39.53 116 THR A C 1
ATOM 945 O O . THR A 1 116 ? 41.598 20.418 -95.279 1.00 39.53 116 THR A O 1
ATOM 948 N N . LYS A 1 117 ? 40.730 21.995 -96.629 1.00 56.81 117 LYS A N 1
ATOM 949 C CA . LYS A 1 117 ? 39.514 22.326 -95.876 1.00 56.81 117 LYS A CA 1
ATOM 950 C C . LYS A 1 117 ? 38.492 21.192 -95.976 1.00 56.81 117 LYS A C 1
ATOM 952 O O . LYS A 1 117 ? 38.251 20.732 -97.085 1.00 56.81 117 LYS A O 1
ATOM 957 N N . THR A 1 118 ? 37.804 20.862 -94.879 1.00 41.09 118 THR A N 1
ATOM 958 C CA . THR A 1 118 ? 36.452 20.266 -94.925 1.00 41.09 118 THR A CA 1
ATOM 959 C C . THR A 1 118 ? 35.610 20.760 -93.733 1.00 41.09 118 THR A C 1
ATOM 961 O O . THR A 1 118 ? 36.142 21.018 -92.658 1.00 41.09 118 THR A O 1
ATOM 964 N N . VAL A 1 119 ? 34.322 20.984 -94.000 1.00 48.56 119 VAL A N 1
ATOM 965 C CA . VAL A 1 119 ? 33.296 21.794 -93.297 1.00 48.56 119 VAL A CA 1
ATOM 966 C C . VAL A 1 119 ? 32.559 20.932 -92.232 1.00 48.56 119 VAL A C 1
ATOM 968 O O . VAL A 1 119 ? 32.675 19.707 -92.298 1.00 48.56 119 VAL A O 1
ATOM 971 N N . PRO A 1 120 ? 31.834 21.495 -91.236 1.00 56.50 120 PRO A N 1
ATOM 972 C CA . PRO A 1 120 ? 31.393 20.767 -90.049 1.00 56.50 120 PRO A CA 1
ATOM 973 C C . PRO A 1 120 ? 30.084 20.009 -90.309 1.00 56.50 120 PRO A C 1
ATOM 975 O O . PRO A 1 120 ? 29.112 20.591 -90.786 1.00 56.50 120 PRO A O 1
ATOM 978 N N . SER A 1 121 ? 30.045 18.722 -89.958 1.00 55.22 121 SER A N 1
ATOM 979 C CA . SER A 1 121 ? 28.803 17.943 -89.927 1.00 55.22 121 SER A CA 1
ATOM 980 C C . SER A 1 121 ? 28.312 17.862 -88.490 1.00 55.22 121 SER A C 1
ATOM 982 O O . SER A 1 121 ? 28.999 17.317 -87.627 1.00 55.22 121 SER A O 1
ATOM 984 N N . GLY A 1 122 ? 27.144 18.457 -88.255 1.00 44.44 122 GLY A N 1
ATOM 985 C CA . GLY A 1 122 ? 26.393 18.329 -87.015 1.00 44.44 122 GLY A CA 1
ATOM 986 C C . GLY A 1 122 ? 25.727 16.960 -86.857 1.00 44.44 122 GLY A C 1
ATOM 987 O O . GLY A 1 122 ? 25.887 16.082 -87.708 1.00 44.44 122 GLY A O 1
ATOM 988 N N . ASN A 1 123 ? 24.935 16.888 -85.782 1.00 46.34 123 ASN A N 1
ATOM 989 C CA . ASN A 1 123 ? 24.100 15.787 -85.284 1.00 46.34 123 ASN A CA 1
ATOM 990 C C . ASN A 1 123 ? 24.844 14.667 -84.521 1.00 46.34 123 ASN A C 1
ATOM 992 O O . ASN A 1 123 ? 25.887 14.202 -84.954 1.00 46.34 123 ASN A O 1
ATOM 996 N N . ASP A 1 124 ? 24.395 14.167 -83.364 1.00 52.09 124 ASP A N 1
ATOM 997 C CA . ASP A 1 124 ? 23.103 14.322 -82.694 1.00 52.09 124 ASP A CA 1
ATOM 998 C C . ASP A 1 124 ? 23.186 14.121 -81.176 1.00 52.09 124 ASP A C 1
ATOM 1000 O O . ASP A 1 124 ? 24.010 13.394 -80.623 1.00 52.09 124 ASP A O 1
ATOM 1004 N N . GLN A 1 125 ? 22.253 14.802 -80.533 1.00 51.09 125 GLN A N 1
ATOM 1005 C CA . GLN A 1 125 ? 21.932 14.873 -79.121 1.00 51.09 125 GLN A CA 1
ATOM 1006 C C . GLN A 1 125 ? 21.390 13.527 -78.600 1.00 51.09 125 GLN A C 1
ATOM 1008 O O . GLN A 1 125 ? 20.289 13.126 -78.958 1.00 51.09 125 GLN A O 1
ATOM 1013 N N . SER A 1 126 ? 22.112 12.848 -77.702 1.00 58.88 126 SER A N 1
ATOM 1014 C CA . SER A 1 126 ? 21.598 11.673 -76.975 1.00 58.88 126 SER A CA 1
ATOM 1015 C C . SER A 1 126 ? 20.957 12.105 -75.654 1.00 58.88 126 SER A C 1
ATOM 1017 O O . SER A 1 126 ? 21.610 12.176 -74.612 1.00 58.88 126 SER A O 1
ATOM 1019 N N . HIS A 1 127 ? 19.661 12.391 -75.701 1.00 50.00 127 HIS A N 1
ATOM 1020 C CA . HIS A 1 127 ? 18.777 12.496 -74.544 1.00 50.00 127 HIS A CA 1
ATOM 1021 C C . HIS A 1 127 ? 18.427 11.078 -74.071 1.00 50.00 127 HIS A C 1
ATOM 1023 O O . HIS A 1 127 ? 17.591 10.402 -74.666 1.00 50.00 127 HIS A O 1
ATOM 1029 N N . VAL A 1 128 ? 19.082 10.607 -73.006 1.00 49.56 128 VAL A N 1
ATOM 1030 C CA . VAL A 1 128 ? 18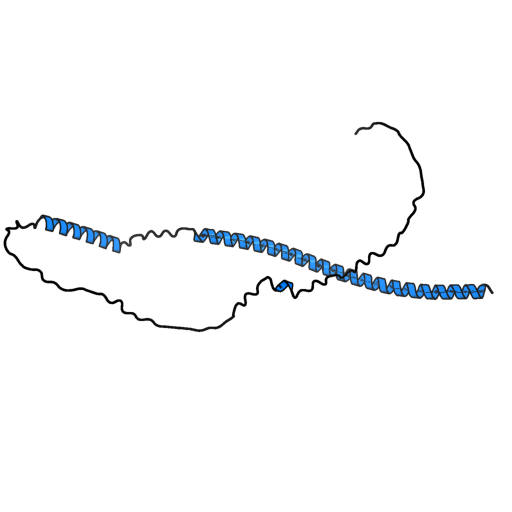.661 9.375 -72.328 1.00 49.56 128 VAL A CA 1
ATOM 1031 C C . VAL A 1 128 ? 17.463 9.712 -71.449 1.00 49.56 128 VAL A C 1
ATOM 1033 O O . VAL A 1 128 ? 17.569 10.407 -70.441 1.00 49.56 128 VAL A O 1
ATOM 1036 N N . ILE A 1 129 ? 16.316 9.229 -71.907 1.00 45.16 129 ILE A N 1
ATOM 1037 C CA . ILE A 1 129 ? 15.009 9.284 -71.271 1.00 45.16 129 ILE A CA 1
ATOM 1038 C C . ILE A 1 129 ? 15.059 8.434 -69.990 1.00 45.16 129 ILE A C 1
ATOM 1040 O O . ILE A 1 129 ? 15.166 7.212 -70.065 1.00 45.16 129 ILE A O 1
ATOM 1044 N N . LEU A 1 130 ? 14.946 9.063 -68.817 1.00 51.09 130 LEU A N 1
ATOM 1045 C CA . LEU A 1 130 ? 14.502 8.373 -67.603 1.00 51.09 130 LEU A CA 1
ATOM 1046 C C . LEU A 1 130 ? 12.991 8.167 -67.740 1.00 51.09 130 LEU A C 1
ATOM 1048 O O . LEU A 1 130 ? 12.208 9.063 -67.440 1.00 51.09 130 LEU A O 1
ATOM 1052 N N . THR A 1 131 ? 12.598 7.017 -68.287 1.00 40.97 131 THR A N 1
ATOM 1053 C CA . THR A 1 131 ? 11.200 6.583 -68.318 1.00 40.97 131 THR A CA 1
ATOM 1054 C C . THR A 1 131 ? 10.911 5.775 -67.066 1.00 40.97 131 THR A C 1
ATOM 1056 O O . THR A 1 131 ? 11.606 4.820 -66.727 1.00 40.97 131 THR A O 1
ATOM 1059 N N . GLU A 1 132 ? 9.888 6.249 -66.375 1.00 49.03 132 GLU A N 1
ATOM 1060 C CA . GLU A 1 132 ? 9.255 5.693 -65.195 1.00 49.03 132 GLU A CA 1
ATOM 1061 C C . GLU A 1 132 ? 8.839 4.232 -65.402 1.00 49.03 132 GLU A C 1
ATOM 1063 O O . GLU A 1 132 ? 8.413 3.840 -66.489 1.00 49.03 132 GLU A O 1
ATOM 1068 N N . SER A 1 133 ? 8.793 3.461 -64.316 1.00 49.53 133 SER A N 1
ATOM 1069 C CA . SER A 1 133 ? 7.501 2.889 -63.937 1.00 49.53 133 SER A CA 1
ATOM 1070 C C . SER A 1 133 ? 7.387 2.657 -62.421 1.00 49.53 133 SER A C 1
ATOM 1072 O O . SER A 1 133 ? 8.328 2.148 -61.810 1.00 49.53 133 SER A O 1
ATOM 1074 N N . PRO A 1 134 ? 6.239 3.047 -61.834 1.00 55.53 134 PRO A N 1
ATOM 1075 C CA . PRO A 1 134 ? 5.840 2.853 -60.442 1.00 55.53 134 PRO A CA 1
ATOM 1076 C C . PRO A 1 134 ? 5.097 1.511 -60.257 1.00 55.53 134 PRO A C 1
ATOM 1078 O O . PRO A 1 134 ? 4.977 0.740 -61.207 1.00 55.53 134 PRO A O 1
ATOM 1081 N N . SER A 1 135 ? 4.531 1.305 -59.057 1.00 40.34 135 SER A N 1
ATOM 1082 C CA . SER A 1 135 ? 3.672 0.192 -58.575 1.00 40.34 135 SER A CA 1
ATOM 1083 C C . SER A 1 135 ? 4.424 -0.772 -57.638 1.00 40.34 135 SER A C 1
ATOM 1085 O O . SER A 1 135 ? 5.554 -1.143 -57.923 1.00 40.34 135 SER A O 1
ATOM 1087 N N . LEU A 1 136 ? 3.937 -1.164 -56.454 1.00 42.25 136 LEU A N 1
ATOM 1088 C CA . LEU A 1 136 ? 2.588 -1.291 -55.872 1.00 42.25 136 LEU A CA 1
ATOM 1089 C C . LEU A 1 136 ? 2.701 -0.965 -54.355 1.00 42.25 136 LEU A C 1
ATOM 1091 O O . LEU A 1 136 ? 3.679 -1.364 -53.731 1.00 42.25 136 LEU A O 1
ATOM 1095 N N . GLN A 1 137 ? 1.894 -0.086 -53.744 1.00 35.84 137 GLN A N 1
ATOM 1096 C CA . GLN A 1 137 ? 0.555 -0.353 -53.175 1.00 35.84 137 GLN A CA 1
ATOM 1097 C C . GLN A 1 137 ? 0.473 -1.704 -52.440 1.00 35.84 137 GLN A C 1
ATOM 1099 O O . GLN A 1 137 ? 0.569 -2.745 -53.070 1.00 35.84 137 GLN A O 1
ATOM 1104 N N . THR A 1 138 ? 0.472 -1.749 -51.108 1.00 39.53 138 THR A N 1
ATOM 1105 C CA . THR A 1 138 ? -0.649 -1.498 -50.175 1.00 39.53 138 THR A CA 1
ATOM 1106 C C . THR A 1 138 ? -0.982 -2.842 -49.536 1.00 39.53 138 THR A C 1
ATOM 1108 O O . THR A 1 138 ? -1.662 -3.653 -50.150 1.00 39.53 138 THR A O 1
ATOM 1111 N N . GLU A 1 139 ? -0.560 -3.053 -48.292 1.00 41.59 139 GLU A N 1
ATOM 1112 C CA . GLU A 1 139 ? -1.319 -3.906 -47.383 1.00 41.59 139 GLU A CA 1
ATOM 1113 C C . GLU A 1 139 ? -1.649 -3.089 -46.143 1.00 41.59 139 GLU A C 1
ATOM 1115 O O . GLU A 1 139 ? -0.793 -2.555 -45.441 1.00 41.59 139 GLU A O 1
ATOM 1120 N N . VAL A 1 140 ? -2.954 -2.918 -45.996 1.00 44.78 140 VAL A N 1
ATOM 1121 C CA . VAL A 1 140 ? -3.653 -2.292 -44.894 1.00 44.78 140 VAL A CA 1
ATOM 1122 C C . VAL A 1 140 ? -3.649 -3.296 -43.750 1.00 44.78 140 VAL A C 1
ATOM 1124 O O . VAL A 1 140 ? -4.082 -4.433 -43.920 1.00 44.78 140 VAL A O 1
ATOM 1127 N N . SER A 1 141 ? -3.200 -2.876 -42.577 1.00 48.50 141 SER A N 1
ATOM 1128 C CA . SER A 1 141 ? -3.647 -3.457 -41.313 1.00 48.50 141 SER A CA 1
ATOM 1129 C C . SER A 1 141 ? -3.638 -2.354 -40.268 1.00 48.50 141 SER A C 1
ATOM 1131 O O . SER A 1 141 ? -2.619 -2.010 -39.679 1.00 48.50 141 SER A O 1
ATOM 1133 N N . GLU A 1 142 ? -4.809 -1.725 -40.185 1.00 50.16 142 GLU A N 1
ATOM 1134 C CA . GLU A 1 142 ? -5.482 -1.313 -38.956 1.00 50.16 142 GLU A CA 1
ATOM 1135 C C . GLU A 1 142 ? -4.850 -1.920 -37.694 1.00 50.16 142 GLU A C 1
ATOM 1137 O O . GLU A 1 142 ? -4.818 -3.142 -37.563 1.00 50.16 142 GLU A O 1
ATOM 1142 N N . LEU A 1 143 ? -4.387 -1.072 -36.773 1.00 46.50 143 LEU A N 1
ATOM 1143 C CA . LEU A 1 143 ? -4.692 -1.187 -35.346 1.00 46.50 143 LEU A CA 1
ATOM 1144 C C . LEU A 1 143 ? -4.169 0.047 -34.594 1.00 46.50 143 LEU A C 1
ATOM 1146 O O . LEU A 1 143 ? -2.980 0.340 -34.578 1.00 46.50 143 LEU A O 1
ATOM 1150 N N . GLU A 1 144 ? -5.147 0.712 -33.985 1.00 53.69 144 GLU A N 1
ATOM 1151 C CA . GLU A 1 144 ? -5.082 1.626 -32.843 1.00 53.69 144 GLU A CA 1
ATOM 1152 C C . GLU A 1 144 ? -4.530 3.039 -33.083 1.00 53.69 144 GLU A C 1
ATOM 1154 O O . GLU A 1 144 ? -3.340 3.327 -33.134 1.00 53.69 144 GLU A O 1
ATOM 1159 N N . GLN A 1 145 ? -5.500 3.949 -33.202 1.00 48.88 145 GLN A N 1
ATOM 1160 C CA . GLN A 1 145 ? -5.363 5.365 -32.916 1.00 48.88 145 GLN A CA 1
ATOM 1161 C C . GLN A 1 145 ? -4.757 5.546 -31.519 1.00 48.88 145 GLN A C 1
ATOM 1163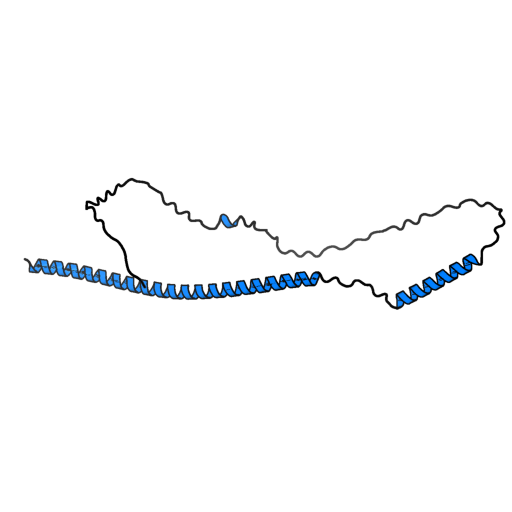 O O . GLN A 1 145 ? -5.421 5.285 -30.514 1.00 48.88 145 GLN A O 1
ATOM 1168 N N . ASP A 1 146 ? -3.533 6.059 -31.461 1.00 46.38 146 ASP A N 1
ATOM 1169 C CA . ASP A 1 146 ? -2.997 6.664 -30.250 1.00 46.38 146 ASP A CA 1
ATOM 1170 C C . ASP A 1 146 ? -3.784 7.953 -29.976 1.00 46.38 146 ASP A C 1
ATOM 1172 O O . ASP A 1 146 ? -3.445 9.039 -30.451 1.00 46.38 146 ASP A O 1
ATOM 1176 N N . ASN A 1 147 ? -4.867 7.843 -29.205 1.00 55.78 147 ASN A N 1
ATOM 1177 C CA . ASN A 1 147 ? -5.358 8.990 -28.458 1.00 55.78 147 ASN A CA 1
ATOM 1178 C C . ASN A 1 147 ? -4.280 9.320 -27.426 1.00 55.78 147 ASN A C 1
ATOM 1180 O O . ASN A 1 147 ? -4.235 8.747 -26.339 1.00 55.78 147 ASN A O 1
ATOM 1184 N N . GLU A 1 148 ? -3.387 10.230 -27.799 1.00 61.84 148 GLU A N 1
ATOM 1185 C CA . GLU A 1 148 ? -2.488 10.925 -26.893 1.00 61.84 148 GLU A CA 1
ATOM 1186 C C . GLU A 1 148 ? -3.348 11.631 -25.835 1.00 61.84 148 GLU A C 1
ATOM 1188 O O . GLU A 1 148 ? -3.873 12.725 -26.041 1.00 61.84 148 GLU A O 1
ATOM 1193 N N . ILE A 1 149 ? -3.581 10.953 -24.710 1.00 60.47 149 ILE A N 1
ATOM 1194 C CA . ILE A 1 149 ? -4.258 11.547 -23.563 1.00 60.47 149 ILE A CA 1
ATOM 1195 C C . ILE A 1 149 ? -3.295 12.593 -23.006 1.00 60.47 149 ILE A C 1
ATOM 1197 O O . ILE A 1 149 ? -2.269 12.256 -22.405 1.00 60.47 149 ILE A O 1
ATOM 1201 N N . ASP A 1 150 ? -3.623 13.866 -23.233 1.00 60.75 150 ASP A N 1
ATOM 1202 C CA . ASP A 1 150 ? -2.935 14.998 -22.625 1.00 60.75 150 ASP A CA 1
ATOM 1203 C C . ASP A 1 150 ? -2.867 14.783 -21.106 1.00 60.75 150 ASP A C 1
ATOM 1205 O O . ASP A 1 150 ? -3.879 14.607 -20.419 1.00 60.75 150 ASP A O 1
ATOM 1209 N N . LYS A 1 151 ? -1.646 14.790 -20.566 1.00 60.03 151 LYS A N 1
ATOM 1210 C CA . LYS A 1 151 ? -1.349 14.517 -19.151 1.00 60.03 151 LYS A CA 1
ATOM 1211 C C . LYS A 1 151 ? -1.975 15.544 -18.200 1.00 60.03 151 LYS A C 1
ATOM 1213 O O . LYS A 1 151 ? -1.937 15.346 -16.988 1.00 60.03 151 LYS A O 1
ATOM 1218 N N . ASN A 1 152 ? -2.588 16.597 -18.733 1.00 59.03 152 ASN A N 1
ATOM 1219 C CA . ASN A 1 152 ? -3.322 17.600 -17.971 1.00 59.03 152 ASN A CA 1
ATOM 1220 C C . ASN A 1 152 ? -4.795 17.233 -17.700 1.00 59.03 152 ASN A C 1
ATOM 1222 O O . ASN A 1 152 ? -5.452 17.933 -16.936 1.00 59.03 152 ASN A O 1
ATOM 1226 N N . GLN A 1 153 ? -5.327 16.135 -18.254 1.00 53.12 153 GLN A N 1
ATOM 1227 C CA . GLN A 1 153 ? -6.746 15.769 -18.100 1.00 53.12 153 GLN A CA 1
ATOM 1228 C C . GLN A 1 153 ? -7.069 14.930 -16.844 1.00 53.12 153 GLN A C 1
ATOM 1230 O O . GLN A 1 153 ? -8.234 14.770 -16.489 1.00 53.12 153 GLN A O 1
ATOM 1235 N N . ILE A 1 154 ? -6.057 14.425 -16.126 1.00 51.50 154 ILE A N 1
ATOM 1236 C CA . ILE A 1 154 ? -6.240 13.595 -14.912 1.00 51.50 154 ILE A CA 1
ATOM 1237 C C . ILE A 1 154 ? -6.520 14.445 -13.653 1.00 51.50 154 ILE A C 1
ATOM 1239 O O . ILE A 1 154 ? -6.837 13.908 -12.595 1.00 51.50 154 ILE A O 1
ATOM 1243 N N . VAL A 1 155 ? -6.476 15.777 -13.750 1.00 51.75 155 VAL A N 1
ATOM 1244 C CA . VAL A 1 155 ? -6.733 16.664 -12.599 1.00 51.75 155 VAL A CA 1
ATOM 1245 C C . VAL A 1 155 ? -8.236 16.878 -12.332 1.00 51.75 155 VAL A C 1
ATOM 1247 O O . VAL A 1 155 ? -8.601 17.281 -11.235 1.00 51.75 155 VAL A O 1
ATOM 1250 N N . GLU A 1 156 ? -9.129 16.528 -13.264 1.00 55.06 156 GLU A N 1
ATOM 1251 C CA . GLU A 1 156 ? -10.570 16.833 -13.139 1.00 55.06 156 GLU A CA 1
ATOM 1252 C C . GLU A 1 156 ? -11.452 15.665 -12.647 1.00 55.06 156 GLU A C 1
ATOM 1254 O O . GLU A 1 156 ? -12.597 15.888 -12.269 1.00 55.06 156 GLU A O 1
ATOM 1259 N N . GLN A 1 157 ? -10.965 14.416 -12.602 1.00 49.91 157 GLN A N 1
ATOM 1260 C CA . GLN A 1 157 ? -11.803 13.261 -12.194 1.00 49.91 157 GLN A CA 1
ATOM 1261 C C . GLN A 1 157 ? -11.358 12.551 -10.907 1.00 49.91 157 GLN A C 1
ATOM 1263 O O . GLN A 1 157 ? -11.876 11.489 -10.565 1.00 49.91 157 GLN A O 1
ATOM 1268 N N . GLY A 1 158 ? -10.437 13.150 -10.152 1.00 48.31 158 GLY A N 1
ATOM 1269 C CA . GLY A 1 158 ? -9.881 12.584 -8.922 1.00 48.31 158 GLY A CA 1
ATOM 1270 C C . GLY A 1 158 ? -10.092 13.469 -7.699 1.00 48.31 158 GLY A C 1
ATOM 1271 O O . GLY A 1 158 ? -9.118 13.935 -7.128 1.00 48.31 158 GLY A O 1
ATOM 1272 N N . LEU A 1 159 ? -11.354 13.701 -7.320 1.00 55.34 159 LEU A N 1
ATOM 1273 C CA . LEU A 1 159 ? -11.811 13.968 -5.946 1.00 55.34 159 LEU A CA 1
ATOM 1274 C C . LEU A 1 159 ? -10.793 14.660 -5.010 1.00 55.34 159 LEU A C 1
ATOM 1276 O O . LEU A 1 159 ? -10.306 14.049 -4.057 1.00 55.34 159 LEU A O 1
ATOM 1280 N N . ILE A 1 160 ? -10.543 15.958 -5.189 1.00 53.94 160 ILE A N 1
ATOM 1281 C CA . ILE A 1 160 ? -10.158 16.779 -4.036 1.00 53.94 160 ILE A CA 1
ATOM 1282 C C . ILE A 1 160 ? -11.464 17.107 -3.320 1.00 53.94 160 ILE A C 1
ATOM 1284 O O . ILE A 1 160 ? -12.201 18.016 -3.695 1.00 53.94 160 ILE A O 1
ATOM 1288 N N . GLN A 1 161 ? -11.786 16.305 -2.307 1.00 46.12 161 GLN A N 1
ATOM 1289 C CA . GLN A 1 161 ? -12.793 16.656 -1.318 1.00 46.12 161 GLN A CA 1
ATOM 1290 C C . GLN A 1 161 ? -12.229 17.825 -0.504 1.00 46.12 161 GLN A C 1
ATOM 1292 O O . GLN A 1 161 ? -11.595 17.645 0.533 1.00 46.12 161 GLN A O 1
ATOM 1297 N N . GLU A 1 162 ? -12.385 19.031 -1.043 1.00 54.38 162 GLU A N 1
ATOM 1298 C CA . GLU A 1 162 ? -12.019 20.274 -0.385 1.00 54.38 162 GLU A CA 1
ATOM 1299 C C . GLU A 1 162 ? -12.893 20.399 0.868 1.00 54.38 162 GLU A C 1
ATOM 1301 O O . GLU A 1 162 ? -14.116 20.583 0.805 1.00 54.38 162 GLU A O 1
ATOM 1306 N N . LEU A 1 163 ? -12.261 20.188 2.023 1.00 50.75 163 LEU A N 1
ATOM 1307 C CA . LEU A 1 163 ? -12.849 20.380 3.338 1.00 50.75 163 LEU A CA 1
ATOM 1308 C C . LEU A 1 163 ? -13.293 21.840 3.452 1.00 50.75 163 LEU A C 1
ATOM 1310 O O . LEU A 1 163 ? -12.521 22.711 3.844 1.00 50.75 163 LEU A O 1
ATOM 1314 N N . HIS A 1 164 ? -14.559 22.101 3.141 1.00 50.19 164 HIS A N 1
ATOM 1315 C CA . HIS A 1 164 ? -15.234 23.326 3.535 1.00 50.19 164 HIS A CA 1
ATOM 1316 C C . HIS A 1 164 ? -15.402 23.294 5.057 1.00 50.19 164 HIS A C 1
ATOM 1318 O O . HIS A 1 164 ? -16.439 22.895 5.583 1.00 50.19 164 HIS A O 1
ATOM 1324 N N . LEU A 1 165 ? -14.355 23.687 5.778 1.00 51.91 165 LEU A N 1
ATOM 1325 C CA . LEU A 1 165 ? -14.469 24.152 7.151 1.00 51.91 165 LEU A CA 1
ATOM 1326 C C . LEU A 1 165 ? -14.957 25.603 7.081 1.00 51.91 165 LEU A C 1
ATOM 1328 O O . LEU A 1 165 ? -14.181 26.474 6.689 1.00 51.91 165 LEU A O 1
ATOM 1332 N N . PRO A 1 166 ? -16.217 25.910 7.437 1.00 49.88 166 PRO A N 1
ATOM 1333 C CA . PRO A 1 166 ? -16.594 27.292 7.659 1.00 49.88 166 PRO A CA 1
ATOM 1334 C C . PRO A 1 166 ? -15.835 27.791 8.892 1.00 49.88 166 PRO A C 1
ATOM 1336 O O . PRO A 1 166 ? -16.164 27.436 10.026 1.00 49.88 166 PRO A O 1
ATOM 1339 N N . THR A 1 167 ? -14.828 28.636 8.678 1.00 45.47 167 THR A N 1
ATOM 1340 C CA . THR A 1 167 ? -14.289 29.534 9.699 1.00 45.47 167 THR A CA 1
ATOM 1341 C C . THR A 1 167 ? -15.387 30.516 10.090 1.00 45.47 167 THR A C 1
ATOM 1343 O O . THR A 1 167 ? -15.493 31.627 9.580 1.00 45.47 167 THR A O 1
ATOM 1346 N N . LYS A 1 168 ? -16.258 30.090 11.007 1.00 47.06 168 LYS A N 1
ATOM 1347 C CA . LYS A 1 168 ? -17.019 31.028 11.822 1.00 47.06 168 LYS A CA 1
ATOM 1348 C C . LYS A 1 168 ? -16.105 31.479 12.947 1.00 47.06 168 LYS A C 1
ATOM 1350 O O . LYS A 1 168 ? -16.070 30.871 14.013 1.00 47.06 168 LYS A O 1
ATOM 1355 N N . GLU A 1 169 ? -15.361 32.542 12.666 1.00 48.66 169 GLU A N 1
ATOM 1356 C CA . GLU A 1 169 ? -14.941 33.490 13.688 1.00 48.66 169 GLU A CA 1
ATOM 1357 C C . GLU A 1 169 ? -16.205 33.928 14.431 1.00 48.66 169 GLU A C 1
ATOM 1359 O O . GLU A 1 169 ? -17.035 34.668 13.912 1.00 48.66 169 GLU A O 1
ATOM 1364 N N . ASN A 1 170 ? -16.406 33.366 15.616 1.00 44.69 170 ASN A N 1
ATOM 1365 C CA . ASN A 1 170 ? -17.288 33.933 16.613 1.00 44.69 170 ASN A CA 1
ATOM 1366 C C . ASN A 1 170 ? -16.483 34.013 17.896 1.00 44.69 170 ASN A C 1
ATOM 1368 O O . ASN A 1 170 ? -16.086 33.003 18.479 1.00 44.69 170 ASN A O 1
ATOM 1372 N N . ASP A 1 171 ? -16.240 35.257 18.273 1.00 50.66 171 ASP A N 1
ATOM 1373 C CA . ASP A 1 171 ? -15.710 35.703 19.541 1.00 50.66 171 ASP A CA 1
ATOM 1374 C C . ASP A 1 171 ? -16.225 34.869 20.717 1.00 50.66 171 ASP A C 1
ATOM 1376 O O . ASP A 1 171 ? -17.417 34.849 21.030 1.00 50.66 171 ASP A O 1
ATOM 1380 N N . SER A 1 172 ? -15.308 34.251 21.454 1.00 46.53 172 SER A N 1
ATOM 1381 C CA . SER A 1 172 ? -15.543 34.016 22.873 1.00 46.53 172 SER A CA 1
ATOM 1382 C C . SER A 1 172 ? -14.231 34.179 23.628 1.00 46.53 172 SER A C 1
ATOM 1384 O O . SER A 1 172 ? -13.356 33.313 23.633 1.00 46.53 172 SER A O 1
ATOM 1386 N N . PHE A 1 173 ? -14.102 35.348 24.247 1.00 47.62 173 PHE A N 1
ATOM 1387 C CA . PHE A 1 173 ? -13.164 35.623 25.321 1.00 47.62 173 PHE A CA 1
ATOM 1388 C C . PHE A 1 173 ? -13.286 34.537 26.400 1.00 47.62 173 PHE A C 1
ATOM 1390 O O . PHE A 1 173 ? -14.190 34.592 27.232 1.00 47.62 173 PHE A O 1
ATOM 1397 N N . ILE A 1 174 ? -12.341 33.598 26.459 1.00 43.41 174 ILE A N 1
ATOM 1398 C CA . ILE A 1 174 ? -12.066 32.880 27.706 1.00 43.41 174 ILE A CA 1
ATOM 1399 C C . ILE A 1 174 ? -10.891 33.577 28.383 1.00 43.41 174 ILE A C 1
ATOM 1401 O O . ILE A 1 174 ? -9.714 33.309 28.158 1.00 43.41 174 ILE A O 1
ATOM 1405 N N . LYS A 1 175 ? -11.272 34.530 29.229 1.00 49.97 175 LYS A N 1
ATOM 1406 C CA . LYS A 1 175 ? -10.454 35.172 30.251 1.00 49.97 175 LYS A CA 1
ATOM 1407 C C . LYS A 1 175 ? -10.044 34.113 31.280 1.00 49.97 175 LYS A C 1
ATOM 1409 O O . LYS A 1 175 ? -10.767 33.893 32.247 1.00 49.97 175 LYS A O 1
ATOM 1414 N N . ILE A 1 176 ? -8.895 33.465 31.091 1.00 46.50 176 ILE A N 1
ATOM 1415 C CA . ILE A 1 176 ? -8.245 32.711 32.171 1.00 46.50 176 ILE A CA 1
ATOM 1416 C C . ILE A 1 176 ? -7.316 33.675 32.899 1.00 46.50 176 ILE A C 1
ATOM 1418 O O . ILE A 1 176 ? -6.241 34.034 32.423 1.00 46.50 176 ILE A O 1
ATOM 1422 N N . GLY A 1 177 ? -7.791 34.151 34.047 1.00 42.06 177 GLY A N 1
ATOM 1423 C CA . GLY A 1 177 ? -6.970 34.884 34.992 1.00 42.06 177 GLY A CA 1
ATOM 1424 C C . GLY A 1 177 ? -5.940 33.952 35.613 1.00 42.06 177 GLY A C 1
ATOM 1425 O O . GLY A 1 177 ? -6.311 32.970 36.243 1.00 42.06 177 GLY A O 1
ATOM 1426 N N . ASN A 1 178 ? -4.663 34.303 35.489 1.00 41.75 178 ASN A N 1
ATOM 1427 C CA . ASN A 1 178 ? -3.632 33.800 36.384 1.00 41.75 178 ASN A CA 1
ATOM 1428 C C . ASN A 1 178 ? -3.195 34.941 37.297 1.00 41.75 178 ASN A C 1
ATOM 1430 O O . ASN A 1 178 ? -2.419 35.825 36.938 1.00 41.75 178 ASN A O 1
ATOM 1434 N N . SER A 1 179 ? -3.778 34.924 38.490 1.00 43.47 179 SER A N 1
ATOM 1435 C CA . SER A 1 179 ? -3.362 35.702 39.641 1.00 43.47 179 SER A CA 1
ATOM 1436 C C . SER A 1 179 ? -2.004 35.217 40.153 1.00 43.47 179 SER A C 1
ATOM 1438 O O . SER A 1 179 ? -1.868 34.048 40.493 1.00 43.47 179 SER A O 1
ATOM 1440 N N . GLY A 1 180 ? -1.061 36.153 40.275 1.00 39.31 180 GLY A N 1
ATOM 1441 C CA . GLY A 1 180 ? -0.097 36.255 41.375 1.00 39.31 180 GLY A CA 1
ATOM 1442 C C . GLY A 1 180 ? 0.889 35.102 41.596 1.00 39.31 180 GLY A C 1
ATOM 1443 O O . GLY A 1 180 ? 0.536 34.068 42.145 1.00 39.31 180 GLY A O 1
ATOM 1444 N N . ASN A 1 181 ? 2.188 35.375 41.453 1.00 42.81 181 ASN A N 1
ATOM 1445 C CA . ASN A 1 181 ? 2.965 36.000 42.532 1.00 42.81 181 ASN A CA 1
ATOM 1446 C C . ASN A 1 181 ? 4.468 36.094 42.195 1.00 42.81 181 ASN A C 1
ATOM 1448 O O . ASN A 1 181 ? 5.083 35.109 41.812 1.00 42.81 181 ASN A O 1
ATOM 1452 N N . LYS A 1 182 ? 5.018 37.291 42.462 1.00 47.41 182 LYS A N 1
ATOM 1453 C CA . LYS A 1 182 ? 6.268 37.568 43.207 1.00 47.41 182 LYS A CA 1
ATOM 1454 C C . LYS A 1 182 ? 7.573 36.969 42.648 1.00 47.41 182 LYS A C 1
ATOM 1456 O O . LYS A 1 182 ? 7.827 35.783 42.747 1.00 47.41 182 LYS A O 1
ATOM 1461 N N . SER A 1 183 ? 8.391 37.764 41.959 1.00 45.19 183 SER A N 1
ATOM 1462 C CA . SER A 1 183 ? 9.393 38.701 42.514 1.00 45.19 183 SER A CA 1
ATOM 1463 C C . SER A 1 183 ? 10.636 38.028 43.119 1.00 45.19 183 SER A C 1
ATOM 1465 O O . SER A 1 183 ? 10.563 37.492 44.217 1.00 45.19 183 SER A O 1
ATOM 1467 N N . GLY A 1 184 ? 11.772 38.206 42.436 1.00 41.41 184 GLY A N 1
ATOM 1468 C CA . GLY A 1 184 ? 13.062 38.586 43.031 1.00 41.41 184 GLY A CA 1
ATOM 1469 C C . GLY A 1 184 ? 13.869 37.543 43.814 1.00 41.41 184 GLY A C 1
ATOM 1470 O O . GLY A 1 184 ? 13.547 37.252 44.957 1.00 41.41 184 GLY A O 1
ATOM 1471 N N . ASN A 1 185 ? 14.992 37.103 43.234 1.00 42.47 185 ASN A N 1
ATOM 1472 C CA . ASN A 1 185 ? 16.340 37.035 43.845 1.00 42.47 185 ASN A CA 1
ATOM 1473 C C . ASN A 1 185 ? 17.294 36.434 42.786 1.00 42.47 185 ASN A C 1
ATOM 1475 O O . ASN A 1 185 ? 16.969 35.394 42.232 1.00 42.47 185 ASN A O 1
ATOM 1479 N N . MET A 1 186 ? 18.330 37.095 42.254 1.00 40.75 186 MET A N 1
ATOM 1480 C CA . MET A 1 186 ? 19.616 37.541 42.830 1.00 40.75 186 MET A CA 1
ATOM 1481 C C . MET A 1 186 ? 20.505 36.412 43.399 1.00 40.75 186 MET A C 1
ATOM 1483 O O . MET A 1 186 ? 20.075 35.703 44.302 1.00 40.75 186 MET A O 1
ATOM 1487 N N . PHE A 1 187 ? 21.764 36.385 42.907 1.00 39.62 187 PHE A N 1
ATOM 1488 C CA . PHE A 1 187 ? 22.964 35.627 43.345 1.00 39.62 187 PHE A CA 1
ATOM 1489 C C . PHE A 1 187 ? 23.091 34.162 42.865 1.00 39.62 187 PHE A C 1
ATOM 1491 O O . PHE A 1 187 ? 22.105 33.447 42.833 1.00 39.62 187 PHE A O 1
ATOM 1498 N N . SER A 1 188 ? 24.259 33.604 42.506 1.00 46.06 188 SER A N 1
ATOM 1499 C CA . SER A 1 188 ? 25.655 34.072 42.412 1.00 46.06 188 SER A CA 1
ATOM 1500 C C . SER A 1 188 ? 26.510 33.016 41.672 1.00 46.06 188 SER A C 1
ATOM 1502 O O . SER A 1 188 ? 26.146 31.848 41.634 1.00 46.06 188 SER A O 1
ATOM 1504 N N . LEU A 1 189 ? 27.633 33.500 41.129 1.00 41.53 189 LEU A N 1
ATOM 1505 C CA . LEU A 1 189 ? 28.932 32.894 40.787 1.00 41.53 189 LEU A CA 1
ATOM 1506 C C . LEU A 1 189 ? 29.193 31.373 40.908 1.00 41.53 189 LEU A C 1
ATOM 1508 O O . LEU A 1 189 ? 28.979 30.777 41.955 1.00 41.53 189 LEU A O 1
ATOM 1512 N N . ASN A 1 190 ? 29.926 30.920 39.879 1.00 42.66 190 ASN A N 1
ATOM 1513 C CA . ASN A 1 190 ? 31.143 30.088 39.866 1.00 42.66 190 ASN A CA 1
ATOM 1514 C C . ASN A 1 190 ? 31.174 28.646 40.407 1.00 42.66 190 ASN A C 1
ATOM 1516 O O . ASN A 1 190 ? 30.644 28.307 41.456 1.00 42.66 190 ASN A O 1
ATOM 1520 N N . ASP A 1 191 ? 32.011 27.899 39.677 1.00 40.22 191 ASP A N 1
ATOM 1521 C CA . ASP A 1 191 ? 32.772 26.701 40.036 1.00 40.22 191 ASP A CA 1
ATOM 1522 C C . ASP A 1 191 ? 32.026 25.357 40.042 1.00 40.22 191 ASP A C 1
ATOM 1524 O O . ASP A 1 191 ? 31.267 25.028 40.946 1.00 40.22 191 ASP A O 1
ATOM 1528 N N . CYS A 1 192 ? 32.329 24.506 39.053 1.00 42.59 192 CYS A N 1
ATOM 1529 C CA . CYS A 1 192 ? 33.348 23.467 39.251 1.00 42.59 192 CYS A CA 1
ATOM 1530 C C . CYS A 1 192 ? 33.540 22.572 38.013 1.00 42.59 192 CYS A C 1
ATOM 1532 O O . CYS A 1 192 ? 32.595 22.087 37.399 1.00 42.59 192 CYS A O 1
ATOM 1534 N N . PHE A 1 193 ? 34.822 22.366 37.715 1.00 39.69 193 PHE A N 1
ATOM 1535 C CA . PHE A 1 193 ? 35.454 21.341 36.885 1.00 39.69 193 PHE A CA 1
ATOM 1536 C C . PHE A 1 193 ? 34.842 19.930 37.004 1.00 39.69 193 PHE A C 1
ATOM 1538 O O . PHE A 1 193 ? 34.640 19.451 38.119 1.00 39.69 193 PHE A O 1
ATOM 1545 N N . PHE A 1 194 ? 34.695 19.219 35.880 1.00 49.03 194 PHE A N 1
ATOM 1546 C CA . PHE A 1 194 ? 35.662 18.215 35.391 1.00 49.03 194 PHE A CA 1
ATOM 1547 C C . PHE A 1 194 ? 35.394 17.879 33.918 1.00 49.03 194 PHE A C 1
ATOM 1549 O O . PHE A 1 194 ? 34.207 17.890 33.522 1.00 49.03 194 PHE A O 1
#

Secondary structure (DSSP, 8-state):
-HHHHHHHHHHHHHHHHHHHHHHHHHHHHHHHHHHHHHHHHHHHHHHHHHHHHHHHHHHHHHHHHHHHHHHHHTS---------HHHHHHHHHHHHHHHHHHHHHHH-------------------------------------------TTGGGSSS------------------------------------

Sequence (194 aa):
AELRKENADVKAENTKLKQDKEEIEARIVGLEQTTKENAELKARVAKLEQTAEENAELKARVAKLEQKQSQNIFLPIPIHPTPCPYHQKIRRSMNSWVRSIRKRDMESRPQINHNTKTVPSGNDQSHVILTESPSLQTEVSELEQDNEIDKNQIVEQGLIQELHLPTKENDSFIKIGNSGNKSGNMFSLNDCFF

Radius of gyration: 52.84 Å; Cα contacts (8 Å, |Δi|>4): 1; chains: 1; bounding box: 93×47×153 Å

Organism: NCBI:txid144538

Solvent-accessible surface area (backbone atoms only — not comparable to full-atom values): 13127 Å² total; per-residue (Å²): 115,62,72,65,51,52,55,50,54,55,51,53,50,52,54,49,55,53,49,55,50,54,51,51,54,55,50,49,57,51,50,53,53,52,54,53,52,51,54,52,52,52,55,51,51,55,53,52,52,54,51,52,51,53,51,52,52,50,53,54,52,49,55,54,49,57,53,51,53,60,57,63,73,67,58,77,74,81,85,64,81,74,75,52,70,68,60,51,50,51,53,53,52,53,55,51,51,55,53,51,50,58,51,52,59,73,74,62,70,72,86,81,78,87,85,82,89,82,82,90,82,80,87,82,86,85,79,82,77,88,75,84,83,87,89,78,88,86,82,89,74,91,80,79,83,81,76,78,73,61,86,78,64,69,75,80,81,62,82,79,79,74,79,82,71,82,83,72,87,66,92,74,90,80,82,78,83,82,80,84,81,84,82,90,81,86,88,80,83,86,88,81,90,133

pLDDT: mean 70.96, std 22.69, range [35.84, 98.56]